Protein AF-T0RY09-F1 (afdb_monomer)

Nearest PDB structures (foldseek):
  9etn-assembly1_A  TM=5.097E-01  e=2.951E-12  Mus musculus
  5e6u-assembly1_A  TM=5.502E-01  e=2.363E-04  Homo sapiens
  5e6s-assembly3_E  TM=5.680E-01  e=6.551E-04  Homo sapiens
  7b0i-assembly1_A  TM=5.851E-01  e=1.324E-02  Homo sapiens
  6uml-assembly1_A  TM=3.245E-01  e=1.466E-03  Homo sapiens

Sequence (363 aa):
MGVKERGNIVFKEDKSYHFKGRNPVTSIATFDHDSDGSLDFYVGNWFDKTKQGREQLMYDRLYTYVDKKLHDISGALTGYDEDEALTPTFGVSHCDIDGDGRVDILTSSSAGYLNKLWIQESQKGIFKYNDYGKASGFAQDREGELIPKGGGNSTYSLCADYNNDGIMDIVVGEISHSLDSESRDRSSILTGEGLGFPPTFIRNEYISDAGVDNWNQGDQRANWLDVNNDGLVDFLIENSGFPPNSRLILFVQEPDHAYVDMAKSYGLDILNPVGSVYFDFNGDGKLDILVSQTDIRDKRIQRKLYLFENRLKNTGKSISFKLEAKKANANGIGAKVILRTKDGKEQLRWHQVNSGPFPSQNS

pLDDT: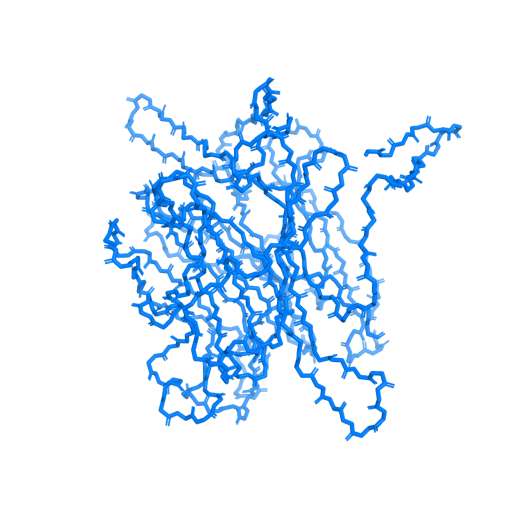 mean 90.58, std 8.31, range [32.78, 98.06]

Mean predicted aligned error: 5.37 Å

Secondary structure (DSSP, 8-state):
--EEETTEEE----TT----S---EEEEEEE-SSSSSSPEEEEEE--B-SSTT--B----EEEEEETTEEEE-GGGEE---TTTS---EEEEEEE-SSSSSSPEEEEEE-TTPPPEEEEEEEETTEEEEEE-HHHHT-S--TTGGGSTT-S--EEEEEEE-SSSSSSPEEEEEEEE-TTS-TTS--SEEEEE--S-SS--EEEEE----TT-SS--EEEEEEEEE-SSSSSSPEEEEEE-SSTTT-BEEEEEEPTTS-EEE-TTTTT---BSEEEEEEE-SSSSSS-EEEEEE--TT-TTSPPEEEEE----SS-----------SSS-TT-TT-EEEEE-TTS-EEEEE--S-S-SS-----

Solvent-accessible surface area (backbone atoms only — not comparable to full-atom values): 19942 Å² total; per-residue (Å²): 130,62,45,81,53,96,91,38,77,43,75,71,88,63,81,60,71,63,80,85,84,87,74,48,66,52,17,68,35,74,38,48,86,82,61,78,28,42,66,23,38,42,37,27,14,24,56,39,66,89,48,85,97,48,78,39,72,27,66,55,41,33,32,44,51,54,96,76,34,65,40,85,48,41,85,31,62,41,69,61,58,84,83,67,55,51,36,39,22,34,8,29,31,73,44,48,60,64,67,84,79,50,70,21,40,40,35,12,10,27,89,19,28,58,22,41,32,28,43,59,45,73,60,96,88,45,67,34,24,38,50,40,9,72,85,17,50,66,13,34,50,78,53,9,71,76,42,93,55,10,20,22,36,18,20,15,42,50,74,45,35,51,84,50,80,82,46,42,22,36,42,38,26,18,51,44,52,60,86,53,61,89,44,36,43,62,26,27,42,28,43,49,75,51,81,48,87,76,40,37,47,54,76,44,73,62,83,72,47,88,89,46,94,80,32,52,41,25,28,44,29,45,40,83,44,48,74,54,34,76,77,48,48,19,40,41,33,24,19,26,65,40,73,97,70,16,32,34,42,25,34,42,54,44,100,85,70,48,72,43,80,41,17,62,84,74,68,43,75,39,55,23,26,46,74,58,44,74,46,53,82,86,71,82,63,46,48,17,42,37,37,28,28,45,36,60,94,38,82,83,45,74,67,45,79,46,77,47,80,63,76,78,76,91,48,52,77,69,85,87,84,86,57,73,40,91,74,39,31,55,66,34,53,73,37,79,45,76,50,74,48,97,90,68,53,59,40,59,44,78,38,71,91,75,64,34,34,25,57,82,76,86,130

Radius of gyration: 20.33 Å; Cα contacts (8 Å, |Δi|>4): 908; chains: 1; bounding box: 53×52×60 Å

Structure (mmCIF, N/CA/C/O backbone):
data_AF-T0RY09-F1
#
_entry.id   AF-T0RY09-F1
#
loop_
_atom_site.group_PDB
_atom_site.id
_atom_site.type_symbol
_atom_site.label_atom_id
_atom_site.label_alt_id
_atom_site.label_comp_id
_atom_site.label_asym_id
_atom_site.label_entity_id
_atom_site.label_seq_id
_atom_site.pdbx_PDB_ins_code
_atom_site.Cartn_x
_atom_site.Cartn_y
_atom_site.Cartn_z
_atom_site.occupancy
_atom_site.B_iso_or_equiv
_atom_site.auth_seq_id
_atom_site.auth_comp_id
_atom_site.auth_asym_id
_atom_site.auth_atom_id
_atom_site.pdbx_PDB_model_num
ATOM 1 N N . MET A 1 1 ? -17.190 15.160 1.599 1.00 56.25 1 MET A N 1
ATOM 2 C CA . MET A 1 1 ? -18.051 14.527 0.569 1.00 56.25 1 MET A CA 1
ATOM 3 C C . MET A 1 1 ? -18.526 15.586 -0.415 1.00 56.25 1 MET A C 1
ATOM 5 O O . MET A 1 1 ? -18.888 16.673 0.022 1.00 56.25 1 MET A O 1
ATOM 9 N N . GLY A 1 2 ? -18.493 15.304 -1.720 1.00 71.81 2 GLY A N 1
ATOM 10 C CA . GLY A 1 2 ? -19.038 16.216 -2.729 1.00 71.81 2 GLY A CA 1
ATOM 11 C C . GLY A 1 2 ? -20.560 16.343 -2.604 1.00 71.81 2 GLY A C 1
ATOM 12 O O . GLY A 1 2 ? -21.245 15.372 -2.289 1.00 71.81 2 GLY A O 1
ATOM 13 N N . VAL A 1 3 ? -21.095 17.539 -2.830 1.00 81.25 3 VAL A N 1
ATOM 14 C CA . VAL A 1 3 ? -22.536 17.819 -2.796 1.00 81.25 3 VAL A CA 1
ATOM 15 C C . VAL A 1 3 ? -23.062 17.816 -4.224 1.00 81.25 3 VAL A C 1
ATOM 17 O O . VAL A 1 3 ? -22.475 18.443 -5.105 1.00 81.25 3 VAL A O 1
ATOM 20 N N . LYS A 1 4 ? -24.174 17.120 -4.471 1.00 83.62 4 LYS A N 1
ATOM 21 C CA . LYS A 1 4 ? -24.819 17.147 -5.785 1.00 83.62 4 LYS A CA 1
ATOM 22 C C . LYS A 1 4 ? -25.518 18.495 -5.982 1.00 83.62 4 LYS A C 1
ATOM 24 O O . LYS A 1 4 ? -26.549 18.753 -5.369 1.00 83.62 4 LYS A O 1
ATOM 29 N N . GLU A 1 5 ? -24.985 19.340 -6.856 1.00 87.19 5 GLU A N 1
ATOM 30 C CA . GLU A 1 5 ? -25.561 20.636 -7.219 1.00 87.19 5 GLU A CA 1
ATOM 31 C C . GLU A 1 5 ? -25.768 20.702 -8.739 1.00 87.19 5 GLU A C 1
ATOM 33 O O . GLU A 1 5 ? -24.833 20.558 -9.524 1.00 87.19 5 GLU A O 1
ATOM 38 N N . ARG A 1 6 ? -27.022 20.910 -9.172 1.00 83.94 6 ARG A N 1
ATOM 39 C CA . ARG A 1 6 ? -27.414 21.045 -10.595 1.00 83.94 6 ARG A CA 1
ATOM 40 C C . ARG A 1 6 ? -26.930 19.901 -11.503 1.00 83.94 6 ARG A C 1
ATOM 42 O O . ARG A 1 6 ? -26.547 20.128 -12.644 1.00 83.94 6 ARG A O 1
ATOM 49 N N . GLY A 1 7 ? -26.947 18.670 -10.993 1.00 88.75 7 GLY A N 1
ATOM 50 C CA . GLY A 1 7 ? -26.505 17.484 -11.736 1.00 88.75 7 GLY A CA 1
ATOM 51 C C . GLY A 1 7 ? -24.998 17.217 -11.679 1.00 88.75 7 GLY A C 1
ATOM 52 O O . GLY A 1 7 ? -24.588 16.127 -12.060 1.00 88.75 7 GLY A O 1
ATOM 53 N N . ASN A 1 8 ? -24.202 18.137 -11.129 1.00 85.31 8 ASN A N 1
ATOM 54 C CA . ASN A 1 8 ? -22.767 17.960 -10.916 1.00 85.31 8 ASN A CA 1
ATOM 55 C C . ASN A 1 8 ? -22.472 17.570 -9.465 1.00 85.31 8 ASN A C 1
ATOM 57 O O . ASN A 1 8 ? -23.224 17.921 -8.557 1.00 85.31 8 ASN A O 1
ATOM 61 N N . ILE A 1 9 ? -21.354 16.884 -9.239 1.00 86.38 9 ILE A N 1
ATOM 62 C CA . ILE A 1 9 ? -20.783 16.699 -7.901 1.00 86.38 9 ILE A CA 1
ATOM 63 C C . ILE A 1 9 ? -19.824 17.865 -7.657 1.00 86.38 9 ILE A C 1
ATOM 65 O O . ILE A 1 9 ? -18.847 18.026 -8.384 1.00 86.38 9 ILE A O 1
ATOM 69 N N . VAL A 1 10 ? -20.115 18.696 -6.657 1.00 87.56 10 VAL A N 1
ATOM 70 C CA . VAL A 1 10 ? -19.299 19.855 -6.281 1.00 87.56 10 VAL A CA 1
ATOM 71 C C . VAL A 1 10 ? -18.573 19.554 -4.980 1.00 87.56 10 VAL A C 1
ATOM 73 O O . VAL A 1 10 ? -19.197 19.274 -3.956 1.00 87.56 10 VAL A O 1
ATOM 76 N N . PHE A 1 11 ? -17.248 19.642 -5.001 1.00 84.38 11 PHE A N 1
ATOM 77 C CA . PHE A 1 11 ? -16.432 19.583 -3.794 1.00 84.38 11 PHE A CA 1
ATOM 78 C C . PHE A 1 11 ? -16.293 20.994 -3.223 1.00 84.38 11 PHE A C 1
ATOM 80 O O . PHE A 1 11 ? -15.963 21.934 -3.946 1.00 84.38 11 PHE A O 1
ATOM 87 N N . LYS A 1 12 ? -16.579 21.151 -1.929 1.00 81.44 12 LYS A N 1
ATOM 88 C CA . LYS A 1 12 ? -16.333 22.392 -1.191 1.00 81.44 12 LYS A CA 1
ATOM 89 C C . LYS A 1 12 ? -15.135 22.162 -0.288 1.00 81.44 12 LYS A C 1
ATOM 91 O O . LYS A 1 12 ? -15.079 21.143 0.395 1.00 81.44 12 LYS A O 1
ATOM 96 N N . GLU A 1 13 ? -14.197 23.099 -0.318 1.00 82.50 13 GLU A N 1
ATOM 97 C CA . GLU A 1 13 ? -13.082 23.124 0.621 1.00 82.50 13 GLU A CA 1
ATOM 98 C C . GLU A 1 13 ? -13.631 23.200 2.049 1.00 82.50 13 GLU A C 1
ATOM 100 O O . GLU A 1 13 ? -14.435 24.085 2.368 1.00 82.50 13 GLU A O 1
ATOM 105 N N . ASP A 1 14 ? -13.196 22.274 2.900 1.00 79.00 14 ASP A N 1
ATOM 106 C CA . ASP A 1 14 ? -13.486 22.340 4.322 1.00 79.00 14 ASP A CA 1
ATOM 107 C C . ASP A 1 14 ? -12.425 23.196 5.016 1.00 79.00 14 ASP A C 1
ATOM 109 O O . ASP A 1 14 ? -11.308 22.760 5.288 1.00 79.00 14 ASP A O 1
ATOM 113 N N . LYS A 1 15 ? -12.797 24.443 5.313 1.00 81.50 15 LYS A N 1
ATOM 114 C CA . LYS A 1 15 ? -11.910 25.424 5.949 1.00 81.50 15 LYS A CA 1
ATOM 115 C C . LYS A 1 15 ? -11.567 25.099 7.405 1.00 81.50 15 LYS A C 1
ATOM 117 O O . LYS A 1 15 ? -10.778 25.833 7.998 1.00 81.50 15 LYS A O 1
ATOM 122 N N . SER A 1 16 ? -12.167 24.064 7.996 1.00 78.06 16 SER A N 1
ATOM 123 C CA . SER A 1 16 ? -11.808 23.617 9.344 1.00 78.06 16 SER A CA 1
ATOM 124 C C . SER A 1 16 ? -10.443 22.915 9.389 1.00 78.06 16 SER A C 1
ATOM 126 O O . SER A 1 16 ? -9.737 23.018 10.392 1.00 78.06 16 SER A O 1
ATOM 128 N N . TYR A 1 17 ? -10.006 22.321 8.274 1.00 80.56 17 TYR A N 1
ATOM 129 C CA . TYR A 1 17 ? -8.688 21.702 8.132 1.00 80.56 17 TYR A CA 1
ATOM 130 C C . TYR A 1 17 ? -7.694 22.699 7.524 1.00 80.56 17 TYR A C 1
ATOM 132 O O . TYR A 1 17 ? -7.560 22.818 6.307 1.00 80.56 17 TYR A O 1
ATOM 140 N N . HIS A 1 18 ? -6.992 23.447 8.379 1.00 83.94 18 HIS A N 1
ATOM 141 C CA . HIS A 1 18 ? -5.987 24.422 7.947 1.00 83.94 18 HIS A CA 1
ATOM 142 C C . HIS A 1 18 ? -4.562 23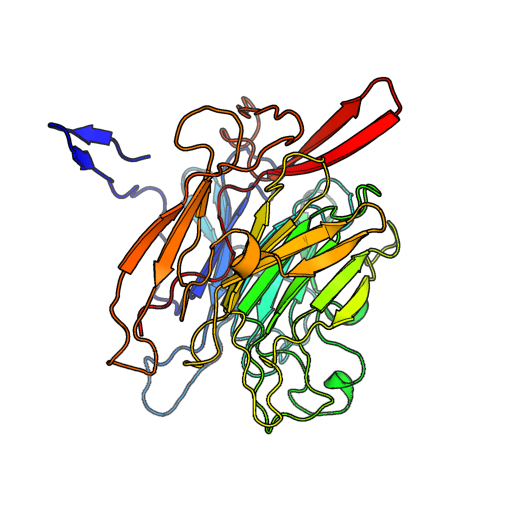.995 8.322 1.00 83.94 18 HIS A C 1
ATOM 144 O O . HIS A 1 18 ? -4.148 24.118 9.477 1.00 83.94 18 HIS A O 1
ATOM 150 N N . PHE A 1 19 ? -3.791 23.553 7.327 1.00 85.00 19 PHE A N 1
ATOM 151 C CA . PHE A 1 19 ? -2.365 23.251 7.465 1.00 85.00 19 PHE A CA 1
ATOM 152 C C . PHE A 1 19 ? -1.525 24.527 7.321 1.00 85.00 19 PHE A C 1
ATOM 154 O O . PHE A 1 19 ? -1.744 25.336 6.416 1.00 85.00 19 PHE A O 1
ATOM 161 N N . LYS A 1 20 ? -0.545 24.720 8.211 1.00 80.62 20 LYS A N 1
ATOM 162 C CA . LYS A 1 20 ? 0.362 25.877 8.164 1.00 80.62 20 LYS A CA 1
ATOM 163 C C . LYS A 1 20 ? 1.597 25.567 7.317 1.00 80.62 20 LYS A C 1
ATOM 165 O O . LYS A 1 20 ? 2.290 24.590 7.571 1.00 80.62 20 LYS A O 1
ATOM 170 N N . GLY A 1 21 ? 1.930 26.475 6.400 1.00 77.94 21 GLY A N 1
ATOM 171 C CA . GLY A 1 21 ? 3.141 26.396 5.577 1.00 77.94 21 GLY A CA 1
ATOM 172 C C . GLY A 1 21 ? 2.937 25.670 4.245 1.00 77.94 21 GLY A C 1
ATOM 173 O O . GLY A 1 21 ? 1.828 25.281 3.891 1.00 77.94 21 GLY A O 1
ATOM 174 N N . ARG A 1 22 ? 4.021 25.546 3.473 1.00 79.12 22 ARG A N 1
ATOM 175 C CA . ARG A 1 22 ? 4.081 24.736 2.251 1.00 79.12 22 ARG A CA 1
ATOM 176 C C . ARG A 1 22 ? 5.131 23.662 2.477 1.00 79.12 22 ARG A C 1
ATOM 178 O O . ARG A 1 22 ? 6.285 24.010 2.696 1.00 79.12 22 ARG A O 1
ATOM 185 N N . ASN A 1 23 ? 4.721 22.403 2.417 1.00 84.62 23 ASN A N 1
ATOM 186 C CA . ASN A 1 23 ? 5.615 21.254 2.500 1.00 84.62 23 ASN A CA 1
ATOM 187 C C . ASN A 1 23 ? 5.564 20.487 1.170 1.00 84.62 23 ASN A C 1
ATOM 189 O O . ASN A 1 23 ? 4.521 20.516 0.506 1.00 84.62 23 ASN A O 1
ATOM 193 N N . PRO A 1 24 ? 6.657 19.828 0.758 1.00 89.56 24 PRO A N 1
ATOM 194 C CA . PRO A 1 24 ? 6.690 18.978 -0.429 1.00 89.56 24 PRO A CA 1
ATOM 195 C C . PRO A 1 24 ? 6.005 17.637 -0.129 1.00 89.56 24 PRO A C 1
ATOM 197 O O . PRO A 1 24 ? 6.645 16.589 -0.106 1.00 89.56 24 PRO A O 1
ATOM 200 N N . VAL A 1 25 ? 4.704 17.697 0.150 1.00 90.06 25 VAL A N 1
ATOM 201 C CA . VAL A 1 25 ? 3.889 16.531 0.488 1.00 90.06 25 VAL A CA 1
ATOM 202 C C . VAL A 1 25 ? 3.776 15.629 -0.728 1.00 90.06 25 VAL A C 1
ATOM 204 O O . VAL A 1 25 ? 3.385 16.075 -1.808 1.00 90.06 25 VAL A O 1
ATOM 207 N N . THR A 1 26 ? 4.085 14.359 -0.527 1.00 90.56 26 THR A N 1
ATOM 208 C CA . THR A 1 26 ? 3.896 13.300 -1.516 1.00 90.56 26 THR A CA 1
ATOM 209 C C . THR A 1 26 ? 2.663 12.502 -1.170 1.00 90.56 26 THR A C 1
ATOM 211 O O . THR A 1 26 ? 1.747 12.483 -1.978 1.00 90.56 26 THR A O 1
ATOM 214 N N . SER A 1 27 ? 2.595 11.917 0.026 1.00 91.69 27 SER A N 1
ATOM 215 C CA . SER A 1 27 ? 1.526 11.000 0.432 1.00 91.69 27 SER A CA 1
ATOM 216 C C . SER A 1 27 ? 0.935 11.360 1.796 1.00 91.69 27 SER A C 1
ATOM 218 O O . SER A 1 27 ? 1.560 12.040 2.611 1.00 91.69 27 SER A O 1
ATOM 220 N N . ILE A 1 28 ? -0.311 10.943 2.022 1.00 92.06 28 ILE A N 1
ATOM 221 C CA . ILE A 1 28 ? -1.069 11.196 3.249 1.00 92.06 28 ILE A CA 1
ATOM 222 C C . ILE A 1 28 ? -1.806 9.913 3.637 1.00 92.06 28 ILE A C 1
ATOM 224 O O . ILE A 1 28 ? -2.522 9.341 2.814 1.00 92.06 28 ILE A O 1
ATOM 228 N N . ALA A 1 29 ? -1.699 9.523 4.906 1.00 93.00 29 ALA A N 1
ATOM 229 C CA . ALA A 1 29 ? -2.566 8.527 5.527 1.00 93.00 29 ALA A CA 1
ATOM 230 C C . ALA A 1 29 ? -3.506 9.204 6.531 1.00 93.00 29 ALA A C 1
ATOM 232 O O . ALA A 1 29 ? -3.099 10.107 7.264 1.00 93.00 29 ALA A O 1
ATOM 233 N N . THR A 1 30 ? -4.766 8.765 6.549 1.00 92.50 30 THR A N 1
ATOM 234 C CA . THR A 1 30 ? -5.805 9.278 7.451 1.00 92.50 30 THR A CA 1
ATOM 235 C C . THR A 1 30 ? -6.321 8.161 8.335 1.00 92.50 30 THR A C 1
ATOM 237 O O . THR A 1 30 ? -6.817 7.166 7.809 1.00 92.50 30 THR A O 1
ATOM 240 N N . PHE A 1 31 ? -6.246 8.333 9.646 1.00 93.50 31 PHE A N 1
ATOM 241 C CA . PHE A 1 31 ? -6.664 7.345 10.640 1.00 93.50 31 PHE A CA 1
ATOM 242 C C . PHE A 1 31 ? -7.013 8.055 11.950 1.00 93.50 31 PHE A C 1
ATOM 244 O O . PHE A 1 31 ? -6.757 9.243 12.083 1.00 93.50 31 PHE A O 1
ATOM 251 N N . ASP A 1 32 ? -7.642 7.349 12.880 1.00 93.56 32 ASP A N 1
ATOM 252 C CA . ASP A 1 32 ? -8.035 7.867 14.195 1.00 93.56 32 ASP A CA 1
ATOM 253 C C . ASP A 1 32 ? -7.003 7.377 15.215 1.00 93.56 32 ASP A C 1
ATOM 255 O O . ASP A 1 32 ? -7.006 6.205 15.599 1.00 93.56 32 ASP A O 1
ATOM 259 N N . HIS A 1 33 ? -6.028 8.226 15.528 1.00 92.69 33 HIS A N 1
ATOM 260 C CA . HIS A 1 33 ? -4.793 7.810 16.186 1.00 92.69 33 HIS A CA 1
ATOM 261 C C . HIS A 1 33 ? -4.948 7.631 17.697 1.00 92.69 33 HIS A C 1
ATOM 263 O O . HIS A 1 33 ? -4.233 6.840 18.306 1.00 92.69 33 HIS A O 1
ATOM 269 N N . ASP A 1 34 ? -5.868 8.368 18.310 1.00 91.81 34 ASP A N 1
ATOM 270 C CA . ASP A 1 34 ? -6.130 8.364 19.747 1.00 91.81 34 ASP A CA 1
ATOM 271 C C . ASP A 1 34 ? -7.541 7.858 20.081 1.00 91.81 34 ASP A C 1
ATOM 273 O O . ASP A 1 34 ? -7.921 7.806 21.255 1.00 91.81 34 ASP A O 1
ATOM 277 N N . SER A 1 35 ? -8.277 7.382 19.067 1.00 90.44 35 SER A N 1
ATOM 278 C CA . SER A 1 35 ? -9.640 6.859 19.182 1.00 90.44 35 SER A CA 1
ATOM 279 C C . SER A 1 35 ? -10.645 7.900 19.689 1.00 90.44 35 SER A C 1
ATOM 281 O O . SER A 1 35 ? -11.610 7.543 20.378 1.00 90.44 35 SER A O 1
ATOM 283 N N . ASP A 1 36 ? -10.438 9.181 19.370 1.00 91.25 36 ASP A N 1
ATOM 284 C CA . ASP A 1 36 ? -11.344 10.273 19.740 1.00 91.25 36 ASP A CA 1
ATOM 285 C C . ASP A 1 36 ? -12.543 10.420 18.777 1.00 91.25 36 ASP A C 1
ATOM 287 O O . ASP A 1 36 ? -13.529 11.105 19.082 1.00 91.25 36 ASP A O 1
ATOM 291 N N . GLY A 1 37 ? -12.504 9.716 17.643 1.00 91.62 37 GLY A N 1
ATOM 292 C CA . GLY A 1 37 ? -13.534 9.721 16.612 1.00 91.62 37 GLY A CA 1
ATOM 293 C C . GLY A 1 37 ? -13.335 10.755 15.501 1.00 91.62 37 GLY A C 1
ATOM 294 O O . GLY A 1 37 ? -14.139 10.808 14.561 1.00 91.62 37 GLY A O 1
ATOM 295 N N . SER A 1 38 ? -12.290 11.565 15.585 1.00 91.75 38 SER A N 1
ATOM 296 C CA . SER A 1 38 ? -11.801 12.437 14.528 1.00 91.75 38 SER A CA 1
ATOM 297 C C . SER A 1 38 ? -10.763 11.698 13.683 1.00 91.75 38 SER A C 1
ATOM 299 O O . SER A 1 38 ? -10.234 10.663 14.064 1.00 91.75 38 SER A O 1
ATOM 301 N N . LEU A 1 39 ? -10.524 12.185 12.464 1.00 92.62 39 LEU A N 1
ATOM 302 C CA . LEU A 1 39 ? -9.420 11.679 11.651 1.00 92.62 39 LEU A CA 1
ATOM 303 C C . LEU A 1 39 ? -8.218 12.601 11.807 1.00 92.62 39 LEU A C 1
ATOM 305 O O . LEU A 1 39 ? -8.330 13.818 11.629 1.00 92.62 39 LEU A O 1
ATOM 309 N N . ASP A 1 40 ? -7.086 11.969 12.052 1.00 94.25 40 ASP A N 1
ATOM 310 C CA . ASP A 1 40 ? -5.747 12.517 12.121 1.00 94.25 40 ASP A CA 1
ATOM 311 C C . ASP A 1 40 ? -4.992 12.216 10.825 1.00 94.25 40 ASP A C 1
ATOM 313 O O . ASP A 1 40 ? -5.467 11.494 9.939 1.00 94.25 40 ASP A O 1
ATOM 317 N N . PHE A 1 41 ? -3.812 12.815 10.683 1.00 94.50 41 PHE A N 1
ATOM 318 C CA . PHE A 1 41 ? -3.079 12.817 9.423 1.00 94.50 41 PHE A CA 1
ATOM 319 C C . PHE A 1 41 ? -1.605 12.530 9.652 1.00 94.50 41 PHE A C 1
ATOM 321 O O . PHE A 1 41 ? -0.906 13.329 10.279 1.00 94.50 41 PHE A O 1
ATOM 328 N N . TYR A 1 42 ? -1.114 11.453 9.047 1.00 95.38 42 TYR A N 1
ATOM 329 C CA . TYR A 1 42 ? 0.309 11.304 8.779 1.00 95.38 42 TYR A CA 1
ATOM 330 C C . TYR A 1 42 ? 0.610 11.806 7.371 1.00 95.38 42 TYR A C 1
ATOM 332 O O . TYR A 1 42 ? -0.082 11.456 6.413 1.00 95.38 42 TYR A O 1
ATOM 340 N N . VAL A 1 43 ? 1.639 12.633 7.240 1.00 94.25 43 VAL A N 1
ATOM 341 C CA . VAL A 1 43 ? 2.018 13.305 6.000 1.00 94.25 43 VAL A CA 1
ATOM 342 C C . VAL A 1 43 ? 3.455 12.936 5.663 1.00 94.25 43 VAL A C 1
ATOM 344 O O . VAL A 1 43 ? 4.385 13.387 6.335 1.00 94.25 43 VAL A O 1
ATOM 347 N N . GLY A 1 44 ? 3.610 12.150 4.597 1.00 93.62 44 GLY A N 1
ATOM 348 C CA . GLY A 1 44 ? 4.895 11.833 3.987 1.00 93.62 44 GLY A CA 1
ATOM 349 C C . GLY A 1 44 ? 5.410 13.015 3.167 1.00 93.62 44 GLY A C 1
ATOM 350 O O . GLY A 1 44 ? 4.674 13.582 2.350 1.00 93.62 44 GLY A O 1
ATOM 351 N N . ASN A 1 45 ? 6.660 13.408 3.393 1.00 93.00 45 ASN A N 1
ATOM 352 C CA . ASN A 1 45 ? 7.302 14.527 2.723 1.00 93.00 45 ASN A CA 1
ATOM 353 C C . ASN A 1 45 ? 8.502 14.092 1.881 1.00 93.00 45 ASN A C 1
ATOM 355 O O . ASN A 1 45 ? 9.201 13.117 2.146 1.00 93.00 45 ASN A O 1
ATOM 359 N N . TRP A 1 46 ? 8.754 14.890 0.850 1.00 91.00 46 TRP A N 1
ATOM 360 C CA . TRP A 1 46 ? 9.869 14.727 -0.070 1.00 91.00 46 TRP A CA 1
ATOM 361 C C . TRP A 1 46 ? 10.978 15.757 0.160 1.00 91.00 46 TRP A C 1
ATOM 363 O O . TRP A 1 46 ? 10.973 16.530 1.117 1.00 91.00 46 TRP A O 1
ATOM 373 N N . PHE A 1 47 ? 11.923 15.819 -0.775 1.00 89.88 47 PHE A N 1
ATOM 374 C CA . PHE A 1 47 ? 12.868 16.923 -0.880 1.00 89.88 47 PHE A CA 1
ATOM 375 C C . PHE A 1 47 ? 12.154 18.258 -1.147 1.00 89.88 47 PHE A C 1
ATOM 377 O O . PHE A 1 47 ? 11.412 18.397 -2.125 1.00 89.88 47 PHE A O 1
ATOM 384 N N . ASP A 1 48 ? 12.455 19.276 -0.341 1.00 88.38 48 ASP A N 1
ATOM 385 C CA . ASP A 1 48 ? 12.161 20.666 -0.677 1.00 88.38 48 ASP A CA 1
ATOM 386 C C . ASP A 1 48 ? 13.143 21.138 -1.760 1.00 88.38 48 ASP A C 1
ATOM 388 O O . ASP A 1 48 ? 14.361 21.157 -1.563 1.00 88.38 48 ASP A O 1
ATOM 392 N N . LYS A 1 49 ? 12.592 21.514 -2.921 1.00 84.81 49 LYS A N 1
ATOM 393 C CA . LYS A 1 49 ? 13.334 22.007 -4.094 1.00 84.81 49 LYS A CA 1
ATOM 394 C C . LYS A 1 49 ? 13.119 23.498 -4.365 1.00 84.81 49 LYS A C 1
ATOM 396 O O . LYS A 1 49 ? 13.491 23.996 -5.426 1.00 84.81 49 LYS A O 1
ATOM 401 N N . THR A 1 50 ? 12.503 24.235 -3.440 1.00 82.62 50 THR A N 1
ATOM 402 C CA . THR A 1 50 ? 12.195 25.664 -3.628 1.00 82.62 50 THR A CA 1
ATOM 403 C C . THR A 1 50 ? 13.445 26.544 -3.688 1.00 82.62 50 THR A C 1
ATOM 405 O O . THR A 1 50 ? 13.418 27.615 -4.297 1.00 82.62 50 THR A O 1
ATOM 408 N N . LYS A 1 51 ? 14.562 26.097 -3.101 1.00 77.62 51 LYS A N 1
ATOM 409 C CA . LYS A 1 51 ? 15.859 26.780 -3.159 1.00 77.62 51 LYS A CA 1
ATOM 410 C C . LYS A 1 51 ? 16.748 26.128 -4.217 1.00 77.62 51 LYS A C 1
ATOM 412 O O . LYS A 1 51 ? 17.208 25.003 -4.051 1.00 77.62 51 LYS A O 1
ATOM 417 N N . GLN A 1 52 ? 17.022 26.857 -5.301 1.00 70.62 52 GLN A N 1
ATOM 418 C CA . GLN A 1 52 ? 17.901 26.381 -6.374 1.00 70.62 52 GLN A CA 1
ATOM 419 C C . GLN A 1 52 ? 19.263 25.920 -5.830 1.00 70.62 52 GLN A C 1
ATOM 421 O O . GLN A 1 52 ? 19.930 26.646 -5.092 1.00 70.62 52 GLN A O 1
ATOM 426 N N . GLY A 1 53 ? 19.672 24.710 -6.222 1.00 68.12 53 GLY A N 1
ATOM 427 C CA . GLY A 1 53 ? 20.973 24.132 -5.879 1.00 68.12 53 GLY A CA 1
ATOM 428 C C . GLY A 1 53 ? 21.082 23.529 -4.475 1.00 68.12 53 GLY A C 1
ATOM 429 O O . GLY A 1 53 ? 22.186 23.153 -4.086 1.00 68.12 53 GLY A O 1
ATOM 430 N N . ARG A 1 54 ? 19.986 23.437 -3.705 1.00 73.12 54 ARG A N 1
ATOM 431 C CA . ARG A 1 54 ? 19.959 22.759 -2.398 1.00 73.12 54 ARG A CA 1
ATOM 432 C C . ARG A 1 54 ? 18.659 21.976 -2.230 1.00 73.12 54 ARG A C 1
ATOM 434 O O . ARG A 1 54 ? 17.650 22.552 -1.841 1.00 73.12 54 ARG A O 1
ATOM 441 N N . GLU A 1 55 ? 18.702 20.678 -2.512 1.00 84.19 55 GLU A N 1
ATOM 442 C CA . GLU A 1 55 ? 17.624 19.763 -2.129 1.00 84.19 55 GLU A CA 1
ATOM 443 C C . GLU A 1 55 ? 17.751 19.468 -0.632 1.00 84.19 55 GLU A C 1
ATOM 445 O O . GLU A 1 55 ? 18.813 19.051 -0.169 1.00 84.19 55 GLU A O 1
ATOM 450 N N . GLN A 1 56 ? 16.693 19.737 0.132 1.00 87.69 56 GLN A N 1
ATOM 451 C CA . GLN A 1 56 ? 16.669 19.494 1.572 1.00 87.69 56 GLN A CA 1
ATOM 452 C C . GLN A 1 56 ? 15.619 18.436 1.893 1.00 87.69 56 GLN A C 1
ATOM 454 O O . GLN A 1 56 ? 14.459 18.589 1.522 1.00 87.69 56 GLN A O 1
ATOM 459 N N . LEU A 1 57 ? 16.021 17.379 2.596 1.00 88.50 57 LEU A N 1
ATOM 460 C CA . LEU A 1 57 ? 15.078 16.407 3.140 1.00 88.50 57 LEU A CA 1
ATOM 461 C C . LEU A 1 57 ? 14.160 17.078 4.158 1.00 88.50 57 LEU A C 1
ATOM 463 O O . LEU A 1 57 ? 14.598 17.910 4.957 1.00 88.50 57 LEU A O 1
ATOM 467 N N . MET A 1 58 ? 12.896 16.682 4.137 1.00 89.12 58 MET A N 1
ATOM 468 C CA . MET A 1 58 ? 11.878 17.188 5.042 1.00 89.12 58 MET A CA 1
ATOM 469 C C . MET A 1 58 ? 11.426 16.071 5.970 1.00 89.12 58 MET A C 1
ATOM 471 O O . MET A 1 58 ? 11.315 14.924 5.556 1.00 89.12 58 MET A O 1
ATOM 475 N N . TYR A 1 59 ? 11.156 16.419 7.224 1.00 90.69 59 TYR A N 1
ATOM 476 C CA . TYR A 1 59 ? 10.544 15.490 8.165 1.00 90.69 59 TYR A CA 1
ATOM 477 C C . TYR A 1 59 ? 9.116 15.182 7.740 1.00 90.69 59 TYR A C 1
ATOM 479 O O . TYR A 1 59 ? 8.355 16.106 7.426 1.00 90.69 59 TYR A O 1
ATOM 487 N N . ASP A 1 60 ? 8.740 13.914 7.827 1.00 93.38 60 ASP A N 1
ATOM 488 C CA . ASP A 1 60 ? 7.341 13.508 7.858 1.00 93.38 60 ASP A CA 1
ATOM 489 C C . ASP A 1 60 ? 6.637 14.140 9.065 1.00 93.38 60 ASP A C 1
ATOM 491 O O . ASP A 1 60 ? 7.269 14.578 10.034 1.00 93.38 60 ASP A O 1
ATOM 495 N N . ARG A 1 61 ? 5.316 14.285 8.969 1.00 94.06 61 ARG A N 1
ATOM 496 C CA . ARG A 1 61 ? 4.527 15.017 9.964 1.00 94.06 61 ARG A CA 1
ATOM 497 C C . ARG A 1 61 ? 3.349 14.202 10.446 1.00 94.06 61 ARG A C 1
ATOM 499 O O . ARG A 1 61 ? 2.684 13.557 9.644 1.00 94.06 61 ARG A O 1
ATOM 506 N N . LEU A 1 62 ? 3.047 14.328 11.731 1.00 95.38 62 LEU A N 1
ATOM 507 C CA . LEU A 1 62 ? 1.830 13.803 12.334 1.00 95.38 62 LEU A CA 1
ATOM 508 C C . LEU A 1 62 ? 0.993 14.968 12.862 1.00 95.38 62 LEU A C 1
ATOM 510 O O . LEU A 1 62 ? 1.488 15.816 13.611 1.00 95.38 62 LEU A O 1
ATOM 514 N N . TYR A 1 63 ? -0.274 15.009 12.469 1.00 95.50 63 TYR A N 1
ATOM 515 C CA . TYR A 1 63 ? -1.231 16.016 12.902 1.00 95.50 63 TYR A CA 1
ATOM 516 C C . TYR A 1 63 ? -2.440 15.356 13.534 1.00 95.50 63 TYR A C 1
ATOM 518 O O . TYR A 1 63 ? -3.009 14.463 12.916 1.00 95.50 63 TYR A O 1
ATOM 526 N N . THR A 1 64 ? -2.874 15.869 14.684 1.00 95.00 64 THR A N 1
ATOM 527 C CA . THR A 1 64 ? -4.158 15.492 15.284 1.00 95.00 64 THR A CA 1
ATOM 528 C C . THR A 1 64 ? -5.217 16.568 15.077 1.00 95.00 64 THR A C 1
ATOM 530 O O . THR A 1 64 ? -4.886 17.762 15.027 1.00 95.00 64 THR A O 1
ATOM 533 N N . TYR A 1 65 ? -6.480 16.167 14.923 1.00 93.25 65 TYR A N 1
ATOM 534 C CA . TYR A 1 65 ? -7.608 17.084 14.773 1.00 93.25 65 TYR A CA 1
ATOM 535 C C . TYR A 1 65 ? -8.528 17.079 15.998 1.00 93.25 65 TYR A C 1
ATOM 537 O O . TYR A 1 65 ? -9.519 16.361 16.050 1.00 93.25 65 TYR A O 1
ATOM 545 N N . VAL A 1 66 ? -8.264 17.990 16.936 1.00 91.31 66 VAL A N 1
ATOM 546 C CA . VAL A 1 66 ? -9.031 18.144 18.183 1.00 91.31 66 VAL A CA 1
ATOM 547 C C . VAL A 1 66 ? -9.574 19.569 18.280 1.00 91.31 66 VAL A C 1
ATOM 549 O O . VAL A 1 66 ? -8.990 20.518 17.756 1.00 91.31 66 VAL A O 1
ATOM 552 N N . ASP A 1 67 ? -10.739 19.750 18.908 1.00 89.44 67 ASP A N 1
ATOM 553 C CA . ASP A 1 67 ? -11.363 21.067 19.123 1.00 89.44 67 ASP A CA 1
ATOM 554 C C . ASP A 1 67 ? -11.514 21.916 17.844 1.00 89.44 67 ASP A C 1
ATOM 556 O O . ASP A 1 67 ? -11.434 23.152 17.854 1.00 89.44 67 ASP A O 1
ATOM 560 N N . LYS A 1 68 ? -11.777 21.239 16.719 1.00 87.69 68 LYS A N 1
ATOM 561 C CA . LYS A 1 68 ? -11.914 21.827 15.377 1.00 87.69 68 LYS A CA 1
ATOM 562 C C . LYS A 1 68 ? -10.645 22.514 14.864 1.00 87.69 68 LYS A C 1
ATOM 564 O O . LYS A 1 68 ? -10.728 23.502 14.125 1.00 87.69 68 LYS A O 1
ATOM 569 N N . LYS A 1 69 ? -9.473 22.045 15.292 1.00 90.25 69 LYS A N 1
ATOM 570 C CA . LYS A 1 69 ? -8.171 22.569 14.880 1.00 90.25 69 LYS A CA 1
ATOM 571 C C . LYS A 1 69 ? -7.183 21.436 14.660 1.00 90.25 69 LYS A C 1
ATOM 573 O O . LYS A 1 69 ? -7.183 20.445 15.373 1.00 90.25 69 LYS A O 1
ATOM 578 N N . LEU A 1 70 ? -6.298 21.636 13.688 1.00 92.56 70 LEU A N 1
ATOM 579 C CA . LEU A 1 70 ? -5.142 20.770 13.491 1.00 92.56 70 LEU A CA 1
ATOM 580 C C . LEU A 1 70 ? -4.003 21.182 14.425 1.00 92.56 70 LEU A C 1
ATOM 582 O O . LEU A 1 70 ? -3.633 22.361 14.492 1.00 92.56 70 LEU A O 1
ATOM 586 N N . HIS A 1 71 ? -3.419 20.196 15.093 1.00 93.50 71 HIS A N 1
ATOM 587 C CA . HIS A 1 71 ? -2.261 20.332 15.964 1.00 93.50 71 HIS A CA 1
ATOM 588 C C . HIS A 1 71 ? -1.110 19.489 15.413 1.00 93.50 71 HIS A C 1
ATOM 590 O O . HIS A 1 71 ? -1.285 18.302 15.169 1.00 93.50 71 HIS A O 1
ATOM 596 N N . ASP A 1 72 ? 0.061 20.099 15.207 1.00 93.69 72 ASP A N 1
ATOM 597 C CA . ASP A 1 72 ? 1.284 19.364 14.856 1.00 93.69 72 ASP A CA 1
ATOM 598 C C . ASP A 1 72 ? 1.788 18.632 16.104 1.00 93.69 72 ASP A C 1
ATOM 600 O O . ASP A 1 72 ? 2.186 19.266 17.085 1.00 93.69 72 ASP A O 1
ATOM 604 N N . ILE A 1 73 ? 1.741 17.305 16.054 1.00 94.88 73 ILE A N 1
ATOM 605 C CA . ILE A 1 73 ? 2.204 16.397 17.103 1.00 94.88 73 ILE A CA 1
ATOM 606 C C . ILE A 1 73 ? 3.361 15.530 16.599 1.00 94.88 73 ILE A C 1
ATOM 608 O O . ILE A 1 73 ? 3.610 14.457 17.137 1.00 94.88 73 ILE A O 1
ATOM 612 N N . SER A 1 74 ? 4.111 15.996 15.596 1.00 93.50 74 SER A N 1
ATOM 613 C CA . SER A 1 74 ? 5.215 15.233 14.991 1.00 93.50 74 SER A CA 1
ATOM 614 C C . SER A 1 74 ? 6.311 14.852 15.994 1.00 93.50 74 SER A C 1
ATOM 616 O O . SER A 1 74 ? 7.053 13.912 15.752 1.00 93.50 74 SER A O 1
ATOM 618 N N . GLY A 1 75 ? 6.387 15.519 17.153 1.00 91.75 75 GLY A N 1
ATOM 619 C CA . GLY A 1 75 ? 7.256 15.106 18.263 1.00 91.75 75 GLY A CA 1
ATOM 620 C C . GLY A 1 75 ? 6.876 13.767 18.918 1.00 91.75 75 GLY A C 1
ATOM 621 O O . GLY A 1 75 ? 7.625 13.279 19.759 1.00 91.75 75 GLY A O 1
ATOM 622 N N . ALA A 1 76 ? 5.727 13.184 18.561 1.00 93.12 76 ALA A N 1
ATOM 623 C CA . ALA A 1 76 ? 5.342 11.826 18.939 1.00 93.12 76 ALA A CA 1
ATOM 624 C C . ALA A 1 76 ? 6.022 10.750 18.075 1.00 93.12 76 ALA A C 1
ATOM 626 O O . ALA A 1 76 ? 6.021 9.590 18.475 1.00 93.12 76 ALA A O 1
ATOM 627 N N . LEU A 1 77 ? 6.600 11.119 16.924 1.00 93.19 77 LEU A N 1
ATOM 628 C CA . LEU A 1 77 ? 7.414 10.230 16.096 1.00 93.19 77 LEU A CA 1
ATOM 629 C C . LEU A 1 77 ? 8.809 10.132 16.729 1.00 93.19 77 LEU A C 1
ATOM 631 O O . LEU A 1 77 ? 9.581 11.091 16.706 1.00 93.19 77 LEU A O 1
ATOM 635 N N . THR A 1 78 ? 9.111 8.999 17.355 1.00 83.69 78 THR A N 1
ATOM 636 C CA . THR A 1 78 ? 10.339 8.752 18.120 1.00 83.69 78 THR A CA 1
ATOM 637 C C . THR A 1 78 ? 11.082 7.522 17.591 1.00 83.69 78 THR A C 1
ATOM 639 O O . THR A 1 78 ? 10.514 6.697 16.891 1.00 83.69 78 THR A O 1
ATOM 642 N N . GLY A 1 79 ? 12.373 7.375 17.900 1.00 66.81 79 GLY A N 1
ATOM 643 C CA . GLY A 1 79 ? 13.103 6.128 17.606 1.00 66.81 79 GLY A CA 1
ATOM 644 C C . GLY A 1 79 ? 14.024 6.137 16.384 1.00 66.81 79 GLY A C 1
ATOM 645 O O . GLY A 1 79 ? 14.456 5.076 15.958 1.00 66.81 79 GLY A O 1
ATOM 646 N N . TYR A 1 80 ? 14.381 7.308 15.862 1.00 65.31 80 TYR A N 1
ATOM 647 C CA . TYR A 1 80 ? 15.448 7.458 14.870 1.00 65.31 80 TYR A CA 1
ATOM 648 C C . TYR A 1 80 ? 16.690 8.122 15.483 1.00 65.31 80 TYR A C 1
ATOM 650 O O . TYR A 1 80 ? 16.566 8.964 16.378 1.00 65.31 80 TYR A O 1
ATOM 658 N N . ASP A 1 81 ? 17.878 7.808 14.959 1.00 60.97 81 ASP A N 1
ATOM 659 C CA . ASP A 1 81 ? 19.016 8.731 15.041 1.00 60.97 81 ASP A CA 1
ATOM 660 C C . ASP A 1 81 ? 18.676 9.987 14.216 1.00 60.97 81 ASP A C 1
ATOM 662 O O . ASP A 1 81 ? 18.026 9.881 13.173 1.00 60.97 81 ASP A O 1
ATOM 666 N N . GLU A 1 82 ? 19.073 11.189 14.660 1.00 59.12 82 GLU A N 1
ATOM 667 C CA . GLU A 1 82 ? 18.686 12.457 13.998 1.00 59.12 82 GLU A CA 1
ATOM 668 C C . GLU A 1 82 ? 18.998 12.469 12.486 1.00 59.12 82 GLU A C 1
ATOM 670 O O . GLU A 1 82 ? 18.253 13.066 11.707 1.00 59.12 82 GLU A O 1
ATOM 675 N N . ASP A 1 83 ? 20.039 11.746 12.061 1.00 59.34 83 ASP A N 1
ATOM 676 C CA . ASP A 1 83 ? 20.448 11.609 10.659 1.00 59.34 83 ASP A CA 1
ATOM 677 C C . ASP A 1 83 ? 19.565 10.640 9.835 1.00 59.34 83 ASP A C 1
ATOM 679 O O . ASP A 1 83 ? 19.477 10.775 8.613 1.00 59.34 83 ASP A O 1
ATOM 683 N N . GLU A 1 84 ? 18.874 9.689 10.474 1.00 69.62 84 GLU A N 1
ATOM 684 C CA . GLU A 1 84 ? 17.993 8.691 9.830 1.00 69.62 84 GLU A CA 1
ATOM 685 C C . GLU A 1 84 ? 16.507 9.097 9.860 1.00 69.62 84 GLU A C 1
ATOM 687 O O . GLU A 1 84 ? 15.665 8.560 9.133 1.00 69.62 84 GLU A O 1
ATOM 692 N N . ALA A 1 85 ? 16.187 10.126 10.646 1.00 70.44 85 ALA A N 1
ATOM 693 C CA . ALA A 1 85 ? 14.872 10.756 10.717 1.00 70.44 85 ALA A CA 1
ATOM 694 C C . ALA A 1 85 ? 14.355 11.243 9.359 1.00 70.44 85 ALA A C 1
ATOM 696 O O . ALA A 1 85 ? 13.153 11.245 9.092 1.00 70.44 85 ALA A O 1
ATOM 697 N N . LEU A 1 86 ? 15.276 11.686 8.507 1.00 85.69 86 LEU A N 1
ATOM 698 C CA . LEU A 1 86 ? 15.000 12.386 7.266 1.00 85.69 86 LEU A CA 1
ATOM 699 C C . LEU A 1 86 ? 15.070 11.417 6.088 1.00 85.69 86 LEU A C 1
ATOM 701 O O . LEU A 1 86 ? 16.149 11.045 5.627 1.00 85.69 86 LEU A O 1
ATOM 705 N N . THR A 1 87 ? 13.904 11.040 5.576 1.00 89.12 87 THR A N 1
ATOM 706 C CA . THR A 1 87 ? 13.761 10.156 4.417 1.00 89.12 87 THR A CA 1
ATOM 707 C C . THR A 1 87 ? 12.808 10.787 3.402 1.00 89.12 87 THR A C 1
ATOM 709 O O . THR A 1 87 ? 11.836 11.423 3.797 1.00 89.12 87 THR A O 1
ATOM 712 N N . PRO A 1 88 ? 13.073 10.664 2.093 1.00 92.00 88 PRO A N 1
ATOM 713 C CA . PRO A 1 88 ? 12.130 11.075 1.063 1.00 92.00 88 PRO A CA 1
ATOM 714 C C . PRO A 1 88 ? 11.027 10.017 0.934 1.00 92.00 88 PRO A C 1
ATOM 716 O O . PRO A 1 88 ? 11.217 9.001 0.261 1.00 92.00 88 PRO A O 1
ATOM 719 N N . THR A 1 89 ? 9.891 10.259 1.582 1.00 93.62 89 THR A N 1
ATOM 720 C CA . THR A 1 89 ? 8.768 9.317 1.665 1.00 93.62 89 THR A CA 1
ATOM 721 C C . THR A 1 89 ? 7.886 9.421 0.420 1.00 93.62 89 THR A C 1
ATOM 723 O O . THR A 1 89 ? 7.425 10.503 0.073 1.00 93.62 89 THR A O 1
ATOM 726 N N . PHE A 1 90 ? 7.636 8.317 -0.280 1.00 93.06 90 PHE A N 1
ATOM 727 C CA . PHE A 1 90 ? 6.772 8.248 -1.466 1.00 93.06 90 PHE A CA 1
ATOM 728 C C . PHE A 1 90 ? 5.365 7.739 -1.158 1.00 93.06 90 PHE A C 1
ATOM 730 O O . PHE A 1 90 ? 4.393 8.248 -1.722 1.00 93.06 90 PHE A O 1
ATOM 737 N N . GLY A 1 91 ? 5.265 6.751 -0.271 1.00 93.75 91 GLY A N 1
ATOM 738 C CA . GLY A 1 91 ? 4.020 6.085 0.086 1.00 93.75 91 GLY A CA 1
ATOM 739 C C . GLY A 1 91 ? 3.848 6.013 1.595 1.00 93.75 91 GLY A C 1
ATOM 740 O O . GLY A 1 91 ? 4.823 5.846 2.326 1.00 93.75 91 GLY A O 1
ATOM 741 N N . VAL A 1 92 ? 2.606 6.152 2.055 1.00 95.06 92 VAL A N 1
ATOM 742 C CA . VAL A 1 92 ? 2.231 5.954 3.458 1.00 95.06 92 VAL A CA 1
ATOM 743 C C . VAL A 1 92 ? 0.995 5.064 3.508 1.00 95.06 92 VAL A C 1
ATOM 745 O O . VAL A 1 92 ? -0.013 5.363 2.866 1.00 95.06 92 VAL A O 1
ATOM 748 N N . SER A 1 93 ? 1.063 3.989 4.283 1.00 95.38 93 SER A N 1
ATOM 749 C CA . SER A 1 93 ? -0.081 3.141 4.624 1.00 95.38 93 SER A CA 1
ATOM 750 C C . SER A 1 93 ? -0.179 2.962 6.136 1.00 95.38 93 SER A C 1
ATOM 752 O O . SER A 1 93 ? 0.706 3.384 6.882 1.00 95.38 93 SER A O 1
ATOM 754 N N . HIS A 1 94 ? -1.297 2.402 6.594 1.00 95.31 94 HIS A N 1
ATOM 755 C CA . HIS A 1 94 ? -1.531 2.177 8.013 1.00 95.31 94 HIS A CA 1
ATOM 756 C C . HIS A 1 94 ? -2.281 0.866 8.249 1.00 95.31 94 HIS A C 1
ATOM 758 O O . HIS A 1 94 ? -3.200 0.535 7.494 1.00 95.31 94 HIS A O 1
ATOM 764 N N . CYS A 1 95 ? -1.919 0.152 9.311 1.00 94.50 95 CYS A N 1
ATOM 765 C CA . CYS A 1 95 ? -2.634 -1.013 9.833 1.00 94.50 95 CYS A CA 1
ATOM 766 C C . CYS A 1 95 ? -2.220 -1.334 11.262 1.00 94.50 95 CYS A C 1
ATOM 768 O O . CYS A 1 95 ? -1.272 -0.758 11.763 1.00 94.50 95 CYS A O 1
ATOM 770 N N . ASP A 1 96 ? -2.949 -2.237 11.902 1.00 95.38 96 ASP A N 1
ATOM 771 C CA . ASP A 1 96 ? -2.581 -2.856 13.178 1.00 95.38 96 ASP A CA 1
ATOM 772 C C . ASP A 1 96 ? -1.621 -4.026 12.904 1.00 95.38 96 ASP A C 1
ATOM 774 O O . ASP A 1 96 ? -2.073 -5.163 12.733 1.00 95.38 96 ASP A O 1
ATOM 778 N N . ILE A 1 97 ? -0.329 -3.721 12.718 1.00 96.38 97 ILE A N 1
ATOM 779 C CA . ILE A 1 97 ? 0.679 -4.666 12.200 1.00 96.38 97 ILE A CA 1
ATOM 780 C C . ILE A 1 97 ? 1.124 -5.667 13.270 1.00 96.38 97 ILE A C 1
ATOM 782 O O . ILE A 1 97 ? 1.439 -6.809 12.944 1.00 96.38 97 ILE A O 1
ATOM 786 N N . ASP A 1 98 ? 1.120 -5.256 14.541 1.00 95.44 98 ASP A N 1
ATOM 787 C CA . ASP A 1 98 ? 1.492 -6.098 15.681 1.00 95.44 98 ASP A CA 1
ATOM 788 C C . ASP A 1 98 ? 0.278 -6.749 16.375 1.00 95.44 98 ASP A C 1
ATOM 790 O O . ASP A 1 98 ? 0.430 -7.622 17.236 1.00 95.44 98 ASP A O 1
ATOM 794 N N . GLY A 1 99 ? -0.937 -6.383 15.956 1.00 93.69 99 GLY A N 1
ATOM 795 C CA . GLY A 1 99 ? -2.183 -6.977 16.423 1.00 93.69 99 GLY A CA 1
ATOM 796 C C . GLY A 1 99 ? -2.641 -6.475 17.792 1.00 93.69 99 GLY A C 1
ATOM 797 O O . GLY A 1 99 ? -3.518 -7.104 18.398 1.00 93.69 99 GLY A O 1
ATOM 798 N N . ASP A 1 100 ? -2.075 -5.380 18.299 1.00 93.38 100 ASP A N 1
ATOM 799 C CA . ASP A 1 100 ? -2.416 -4.816 19.601 1.00 93.38 100 ASP A CA 1
ATOM 800 C C . ASP A 1 100 ? -3.698 -3.952 19.602 1.00 93.38 100 ASP A C 1
ATOM 802 O O . ASP A 1 100 ? -4.188 -3.546 20.668 1.00 93.38 100 ASP A O 1
ATOM 806 N N . GLY A 1 101 ? -4.271 -3.720 18.417 1.00 91.62 101 GLY A N 1
ATOM 807 C CA . GLY A 1 101 ? -5.503 -2.968 18.204 1.00 91.62 101 GLY A CA 1
ATOM 808 C C . GLY A 1 101 ? -5.306 -1.463 18.027 1.00 91.62 101 GLY A C 1
ATOM 809 O O . GLY A 1 101 ? -6.305 -0.737 17.981 1.00 91.62 101 GLY A O 1
ATOM 810 N N . ARG A 1 102 ? -4.063 -0.984 17.946 1.00 93.00 102 ARG A N 1
ATOM 811 C CA . ARG A 1 102 ? -3.709 0.390 17.577 1.00 93.00 102 ARG A CA 1
ATOM 812 C C . ARG A 1 102 ? -3.329 0.479 16.104 1.00 93.00 102 ARG A C 1
ATOM 814 O O . ARG A 1 102 ? -3.249 -0.518 15.399 1.00 93.00 102 ARG A O 1
ATOM 821 N N . VAL A 1 103 ? -3.220 1.707 15.602 1.00 94.62 103 VAL A N 1
ATOM 822 C CA . VAL A 1 103 ? -2.881 1.947 14.198 1.00 94.62 103 VAL A CA 1
ATOM 823 C C . VAL A 1 103 ? -1.399 2.267 14.093 1.00 94.62 103 VAL A C 1
ATOM 825 O O . VAL A 1 103 ? -0.957 3.309 14.579 1.00 94.62 103 VAL A O 1
ATOM 828 N N . ASP A 1 104 ? -0.677 1.420 13.374 1.00 96.75 104 ASP A N 1
ATOM 829 C CA . ASP A 1 104 ? 0.723 1.589 13.001 1.00 96.75 104 ASP A CA 1
ATOM 830 C C . ASP A 1 104 ? 0.840 2.186 11.601 1.00 96.75 104 ASP A C 1
ATOM 832 O O . ASP A 1 104 ? -0.111 2.187 10.812 1.00 96.75 104 ASP A O 1
ATOM 836 N N . ILE A 1 105 ? 2.018 2.723 11.285 1.00 96.88 105 ILE A N 1
ATOM 837 C CA . ILE A 1 105 ? 2.258 3.463 10.043 1.00 96.88 105 ILE A CA 1
ATOM 838 C C . ILE A 1 105 ? 3.459 2.866 9.324 1.00 96.88 105 ILE A C 1
ATOM 840 O O . ILE A 1 105 ? 4.539 2.728 9.895 1.00 96.88 105 ILE A O 1
ATOM 844 N N . LEU A 1 106 ? 3.284 2.571 8.041 1.00 96.88 106 LEU A N 1
ATOM 845 C CA . LEU A 1 106 ? 4.344 2.087 7.171 1.00 96.88 106 LEU A CA 1
ATOM 846 C C . LEU A 1 106 ? 4.682 3.186 6.169 1.00 96.88 106 LEU A C 1
ATOM 848 O O . LEU A 1 106 ? 3.792 3.688 5.475 1.00 96.88 106 LEU A O 1
ATOM 852 N N . THR A 1 107 ? 5.960 3.542 6.062 1.00 95.81 107 THR A N 1
ATOM 853 C CA . THR A 1 107 ? 6.424 4.518 5.069 1.00 95.81 107 THR A CA 1
ATOM 854 C C . THR A 1 107 ? 7.356 3.876 4.058 1.00 95.81 107 THR A C 1
ATOM 856 O O . THR A 1 107 ? 8.347 3.248 4.433 1.00 95.81 107 THR A O 1
ATOM 859 N N . SER A 1 108 ? 7.062 4.101 2.781 1.00 96.06 108 SER A N 1
ATOM 860 C CA . SER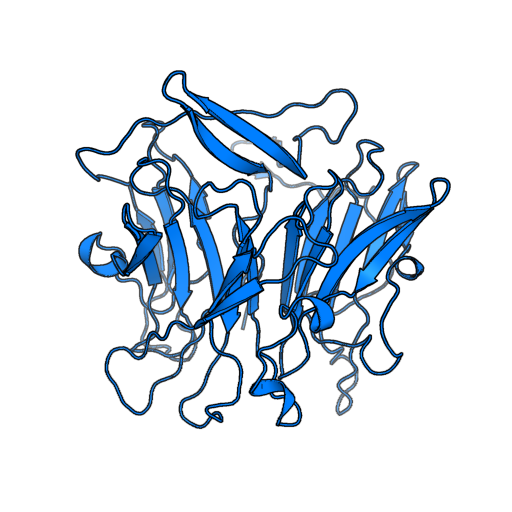 A 1 108 ? 7.911 3.723 1.653 1.00 96.06 108 SER A CA 1
ATOM 861 C C . SER A 1 108 ? 8.844 4.877 1.317 1.00 96.06 108 SER A C 1
ATOM 863 O O . SER A 1 108 ? 8.384 5.937 0.886 1.00 96.06 108 SER A O 1
ATOM 865 N N . SER A 1 109 ? 10.134 4.689 1.541 1.00 93.81 109 SER A N 1
ATOM 866 C CA . SER A 1 109 ? 11.184 5.671 1.312 1.00 93.81 109 SER A CA 1
ATOM 867 C C . SER A 1 109 ? 11.882 5.410 -0.014 1.00 93.81 109 SER A C 1
ATOM 869 O O . SER A 1 109 ? 12.035 4.281 -0.457 1.00 93.81 109 SER A O 1
ATOM 871 N N . SER A 1 110 ? 12.346 6.476 -0.652 1.00 90.12 110 SER A N 1
ATOM 872 C CA . SER A 1 110 ? 12.999 6.391 -1.957 1.00 90.12 110 SER A CA 1
ATOM 873 C C . SER A 1 110 ? 14.504 6.627 -1.897 1.00 90.12 110 SER A C 1
ATOM 875 O O . SER A 1 110 ? 15.064 6.907 -0.839 1.00 90.12 110 SER A O 1
ATOM 877 N N . ALA A 1 111 ? 15.158 6.626 -3.064 1.00 88.56 111 ALA A N 1
ATOM 878 C CA . ALA A 1 111 ? 16.555 7.041 -3.218 1.00 88.56 111 ALA A CA 1
ATOM 879 C C . ALA A 1 111 ? 17.527 6.257 -2.310 1.00 88.56 111 ALA A C 1
ATOM 881 O O . ALA A 1 111 ? 18.560 6.786 -1.889 1.00 88.56 111 ALA A O 1
ATOM 882 N N . GLY A 1 112 ? 17.185 4.999 -2.012 1.00 89.50 112 GLY A N 1
ATOM 883 C CA . GLY A 1 112 ? 17.942 4.104 -1.144 1.00 89.50 112 GLY A CA 1
ATOM 884 C C . GLY A 1 112 ? 17.901 4.471 0.337 1.00 89.50 112 GLY A C 1
ATOM 885 O O . GLY A 1 112 ? 18.804 4.115 1.091 1.00 89.50 112 GLY A O 1
ATOM 886 N N . TYR A 1 113 ? 16.928 5.277 0.760 1.00 92.25 113 TYR A N 1
ATOM 887 C CA . TYR A 1 113 ? 16.652 5.492 2.176 1.00 92.25 113 TYR A CA 1
ATOM 888 C C . TYR A 1 113 ? 15.771 4.368 2.716 1.00 92.25 113 TYR A C 1
ATOM 890 O O . TYR A 1 113 ? 14.978 3.787 1.990 1.00 92.25 113 TYR A O 1
ATOM 898 N N . LEU A 1 114 ? 15.900 4.106 4.012 1.00 93.25 114 LEU A N 1
ATOM 899 C CA . LEU A 1 114 ? 15.186 3.032 4.688 1.00 93.25 114 LEU A CA 1
ATOM 900 C C . LEU A 1 114 ? 13.689 3.307 4.776 1.00 93.25 114 LEU A C 1
ATOM 902 O O . LEU A 1 114 ? 13.275 4.429 5.096 1.00 93.25 114 LEU A O 1
ATOM 906 N N . ASN A 1 115 ? 12.893 2.265 4.560 1.00 95.25 115 ASN A N 1
ATOM 907 C CA . ASN A 1 115 ? 11.489 2.263 4.951 1.00 95.25 115 ASN A CA 1
ATOM 908 C C . ASN A 1 115 ? 11.371 2.331 6.481 1.00 95.25 115 ASN A C 1
ATOM 910 O O . ASN A 1 115 ? 12.284 1.913 7.197 1.00 95.25 115 ASN A O 1
ATOM 914 N N . LYS A 1 116 ? 10.250 2.850 6.989 1.00 94.94 116 LYS A N 1
ATOM 915 C CA . LYS A 1 116 ? 10.019 2.977 8.438 1.00 94.94 116 LYS A CA 1
ATOM 916 C C . LYS A 1 116 ? 8.727 2.305 8.846 1.00 94.94 116 LYS A C 1
ATOM 918 O O . LYS A 1 116 ? 7.708 2.452 8.166 1.00 94.94 116 LYS A O 1
ATOM 923 N N . LEU A 1 117 ? 8.793 1.588 9.961 1.00 96.44 117 LEU A N 1
ATOM 924 C CA . LEU A 1 117 ? 7.655 0.913 10.570 1.00 96.44 117 LEU A CA 1
ATOM 925 C C . LEU A 1 117 ? 7.387 1.567 11.915 1.00 96.44 117 LEU A C 1
ATOM 927 O O . LEU A 1 117 ? 8.019 1.237 12.912 1.00 96.44 117 LEU A O 1
ATOM 931 N N . TRP A 1 118 ? 6.469 2.517 11.931 1.00 96.88 118 TRP A N 1
ATOM 932 C CA . TRP A 1 118 ? 6.112 3.259 13.125 1.00 96.88 118 TRP A CA 1
ATOM 933 C C . TRP A 1 118 ? 5.047 2.503 13.908 1.00 96.88 118 TRP A C 1
ATOM 935 O O . TRP A 1 118 ? 3.869 2.570 13.554 1.00 96.88 118 TRP A O 1
ATOM 945 N N . ILE A 1 119 ? 5.454 1.824 14.977 1.00 96.81 119 ILE A N 1
ATOM 946 C CA . ILE A 1 119 ? 4.519 1.111 15.850 1.00 96.81 119 ILE A CA 1
ATOM 947 C C . ILE A 1 119 ? 4.030 2.041 16.951 1.00 96.81 119 ILE A C 1
ATOM 949 O O . ILE A 1 119 ? 4.831 2.731 17.599 1.00 96.81 119 ILE A O 1
ATOM 953 N N . GLN A 1 120 ? 2.713 2.089 17.139 1.00 96.12 120 GLN A N 1
ATOM 954 C CA . GLN A 1 120 ? 2.099 2.959 18.123 1.00 96.12 120 GLN A CA 1
ATOM 955 C C . GLN A 1 120 ? 2.150 2.346 19.524 1.00 96.12 120 GLN A C 1
ATOM 957 O O . GLN A 1 120 ? 1.481 1.370 19.851 1.00 96.12 120 GLN A O 1
ATOM 962 N N . GLU A 1 121 ? 2.827 3.032 20.434 1.00 94.06 121 GLU A N 1
ATOM 963 C CA . GLU A 1 121 ? 2.838 2.699 21.852 1.00 94.06 121 GLU A CA 1
ATOM 964 C C . GLU A 1 121 ? 2.086 3.747 22.667 1.00 94.06 121 GLU A C 1
ATOM 966 O O . GLU A 1 121 ? 2.111 4.944 22.371 1.00 94.06 121 GLU A O 1
ATOM 971 N N . SER A 1 122 ? 1.449 3.312 23.755 1.00 91.38 122 SER A N 1
ATOM 972 C CA . SER A 1 122 ? 0.813 4.215 24.712 1.00 91.38 122 SER A CA 1
ATOM 973 C C . SER A 1 122 ? 1.337 3.981 26.119 1.00 91.38 122 SER A C 1
ATOM 975 O O . SER A 1 122 ? 1.287 2.871 26.651 1.00 91.38 122 SER A O 1
ATOM 977 N N . GLN A 1 123 ? 1.788 5.053 26.769 1.00 88.31 123 GLN A N 1
ATOM 978 C CA . GLN A 1 123 ? 2.146 5.025 28.181 1.00 88.31 123 GLN A CA 1
ATOM 979 C C . GLN A 1 123 ? 1.419 6.144 28.921 1.00 88.31 123 GLN A C 1
ATOM 981 O O . GLN A 1 123 ? 1.638 7.326 28.666 1.00 88.31 123 GLN A O 1
ATOM 986 N N . LYS A 1 124 ? 0.557 5.772 29.879 1.00 89.31 124 LYS A N 1
ATOM 987 C CA . LYS A 1 124 ? -0.248 6.718 30.682 1.00 89.31 124 LYS A CA 1
ATOM 988 C C . LYS A 1 124 ? -1.082 7.689 29.820 1.00 89.31 124 LYS A C 1
ATOM 990 O O . LYS A 1 124 ? -1.236 8.849 30.188 1.00 89.31 124 LYS A O 1
ATOM 995 N N . GLY A 1 125 ? -1.608 7.210 28.689 1.00 84.31 125 GLY A N 1
ATOM 996 C CA . GLY A 1 125 ? -2.429 8.003 27.767 1.00 84.31 125 GLY A CA 1
ATOM 997 C C . GLY A 1 125 ? -1.637 8.930 26.841 1.00 84.31 125 GLY A C 1
ATOM 998 O O . GLY A 1 125 ? -2.238 9.737 26.145 1.00 84.31 125 GLY A O 1
ATOM 999 N N . ILE A 1 126 ? -0.305 8.835 26.832 1.00 88.31 126 ILE A N 1
ATOM 1000 C CA . ILE A 1 126 ? 0.547 9.528 25.865 1.00 88.31 126 ILE A CA 1
ATOM 1001 C C . ILE A 1 126 ? 0.912 8.530 24.773 1.00 88.31 126 ILE A C 1
ATOM 1003 O O . ILE A 1 126 ? 1.568 7.528 25.063 1.00 88.31 126 ILE A O 1
ATOM 1007 N N . PHE A 1 127 ? 0.500 8.826 23.543 1.00 92.88 127 PHE A N 1
ATOM 1008 C CA . PHE A 1 127 ? 0.836 8.037 22.364 1.00 92.88 127 PHE A CA 1
ATOM 1009 C C . PHE A 1 127 ? 2.185 8.459 21.782 1.00 92.88 127 PHE A C 1
ATOM 1011 O O . PHE A 1 127 ? 2.492 9.651 21.691 1.00 92.88 127 PHE A O 1
ATOM 1018 N N . LYS A 1 128 ? 2.980 7.470 21.383 1.00 94.94 128 LYS A N 1
ATOM 1019 C CA . LYS A 1 128 ? 4.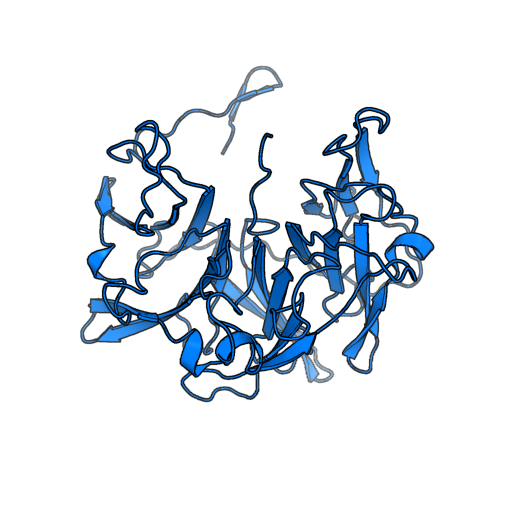225 7.626 20.633 1.00 94.94 128 LYS A CA 1
ATOM 1020 C C . LYS A 1 128 ? 4.265 6.616 19.502 1.00 94.94 128 LYS A C 1
ATOM 1022 O O . LYS A 1 128 ? 3.609 5.588 19.576 1.00 94.94 128 LYS A O 1
ATOM 1027 N N . TYR A 1 129 ? 5.063 6.917 18.496 1.00 95.81 129 TYR A N 1
ATOM 1028 C CA . TYR A 1 129 ? 5.315 6.059 17.354 1.00 95.81 129 TYR A CA 1
ATOM 1029 C C . TYR A 1 129 ? 6.802 5.766 17.317 1.00 95.81 129 TYR A C 1
ATOM 1031 O O . TYR A 1 129 ? 7.580 6.687 17.083 1.00 95.81 129 TYR A O 1
ATOM 1039 N N . ASN A 1 130 ? 7.192 4.523 17.576 1.00 95.31 130 ASN A N 1
ATOM 1040 C CA . ASN A 1 130 ? 8.590 4.109 17.538 1.00 95.31 130 ASN A CA 1
ATOM 1041 C C . ASN A 1 130 ? 8.901 3.434 16.204 1.00 95.31 130 ASN A C 1
ATOM 1043 O O . ASN A 1 130 ? 8.142 2.571 15.767 1.00 95.31 130 ASN A O 1
ATOM 1047 N N . ASP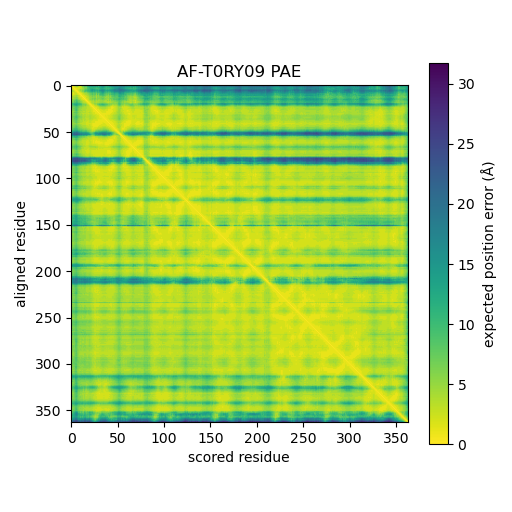 A 1 131 ? 10.004 3.818 15.560 1.00 95.12 131 ASP A N 1
ATOM 1048 C CA . ASP A 1 131 ? 10.448 3.164 14.327 1.00 95.12 131 ASP A CA 1
ATOM 1049 C C . ASP A 1 131 ? 11.108 1.805 14.615 1.00 95.12 131 ASP A C 1
ATOM 1051 O O . ASP A 1 131 ? 12.181 1.717 15.213 1.00 95.12 131 ASP A O 1
ATOM 1055 N N . TYR A 1 132 ? 10.465 0.740 14.146 1.00 95.25 132 TYR A N 1
ATOM 1056 C CA . TYR A 1 132 ? 10.939 -0.640 14.176 1.00 95.25 132 TYR A CA 1
ATOM 1057 C C . TYR A 1 132 ? 11.308 -1.167 12.784 1.00 95.25 132 TYR A C 1
ATOM 1059 O O . TYR A 1 132 ? 11.479 -2.374 12.610 1.00 95.25 132 TYR A O 1
ATOM 1067 N N . GLY A 1 133 ? 11.467 -0.299 11.778 1.00 94.31 133 GLY A N 1
ATOM 1068 C CA . GLY A 1 133 ? 11.730 -0.700 10.394 1.00 94.31 133 GLY A CA 1
ATOM 1069 C C . GLY A 1 133 ? 12.935 -1.636 10.263 1.00 94.31 133 GLY A C 1
ATOM 1070 O O . GLY A 1 133 ? 12.826 -2.703 9.665 1.00 94.31 133 GLY A O 1
ATOM 1071 N N . LYS A 1 134 ? 14.078 -1.285 10.868 1.00 92.62 134 LYS A N 1
ATOM 1072 C CA . LYS A 1 134 ? 15.282 -2.140 10.854 1.00 92.62 134 LYS A CA 1
ATOM 1073 C C . LYS A 1 134 ? 15.079 -3.434 11.638 1.00 92.62 134 LYS A C 1
ATOM 1075 O O . LYS A 1 134 ? 15.380 -4.510 11.143 1.00 92.62 134 LYS A O 1
ATOM 1080 N N . ALA A 1 135 ? 14.557 -3.323 12.860 1.00 93.31 135 ALA A N 1
ATOM 1081 C CA . ALA A 1 135 ? 14.413 -4.461 13.767 1.00 93.31 135 ALA A CA 1
ATOM 1082 C C . ALA A 1 135 ? 13.427 -5.524 13.252 1.00 93.31 135 ALA A C 1
ATOM 1084 O O . ALA A 1 135 ? 13.563 -6.692 13.601 1.00 93.31 135 ALA A O 1
ATOM 1085 N N . SER A 1 136 ? 12.463 -5.117 12.422 1.00 95.25 136 SER A N 1
ATOM 1086 C CA . SER A 1 136 ? 11.476 -5.998 11.792 1.00 95.25 136 SER A CA 1
ATOM 1087 C C . SER A 1 136 ? 11.936 -6.619 10.468 1.00 95.25 136 SER A C 1
ATOM 1089 O O . SER A 1 136 ? 11.314 -7.568 9.997 1.00 95.25 136 SER A O 1
ATOM 1091 N N . GLY A 1 137 ? 12.987 -6.085 9.834 1.00 94.25 137 GLY A N 1
ATOM 1092 C CA . GLY A 1 137 ? 13.347 -6.420 8.447 1.00 94.25 137 GLY A CA 1
ATOM 1093 C C . GLY A 1 137 ? 12.472 -5.733 7.382 1.00 94.25 137 GLY A C 1
ATOM 1094 O O . GLY A 1 137 ? 12.594 -6.013 6.185 1.00 94.25 137 GLY A O 1
ATOM 1095 N N . PHE A 1 138 ? 11.590 -4.809 7.785 1.00 96.12 138 PHE A N 1
ATOM 1096 C CA . PHE A 1 138 ? 10.789 -4.002 6.859 1.00 96.12 138 PHE A CA 1
ATOM 1097 C C . PHE A 1 138 ? 11.621 -2.925 6.144 1.00 96.12 138 PHE A C 1
ATOM 1099 O O . PHE A 1 138 ? 11.416 -2.668 4.957 1.00 96.12 138 PHE A O 1
ATOM 1106 N N . ALA A 1 139 ? 12.568 -2.305 6.857 1.00 94.56 139 ALA A N 1
ATOM 1107 C CA . ALA A 1 139 ? 13.338 -1.153 6.383 1.00 94.56 139 ALA A CA 1
ATOM 1108 C C . ALA A 1 139 ? 14.075 -1.408 5.067 1.00 94.56 139 ALA A C 1
ATOM 1110 O O . ALA A 1 139 ? 14.084 -0.528 4.206 1.00 94.56 139 ALA A O 1
ATOM 1111 N N . GLN A 1 140 ? 14.698 -2.581 4.967 1.00 93.12 140 GLN A N 1
ATOM 1112 C CA . GLN A 1 140 ? 15.414 -3.095 3.804 1.00 93.12 140 GLN A CA 1
ATOM 1113 C C . GLN A 1 140 ? 15.706 -4.589 3.994 1.00 93.12 140 GLN A C 1
ATOM 1115 O O . GLN A 1 140 ? 15.447 -5.127 5.076 1.00 93.12 140 GLN A O 1
ATOM 1120 N N . ASP A 1 141 ? 16.233 -5.257 2.970 1.00 90.81 141 ASP A N 1
ATOM 1121 C CA . ASP A 1 141 ? 16.748 -6.619 3.113 1.00 90.81 141 ASP A CA 1
ATOM 1122 C C . ASP A 1 141 ? 18.168 -6.659 3.731 1.00 90.81 141 ASP A C 1
ATOM 1124 O O . ASP A 1 141 ? 18.788 -5.632 4.034 1.00 90.81 141 ASP A O 1
ATOM 1128 N N . ARG A 1 142 ? 18.681 -7.871 3.981 1.00 89.44 142 ARG A N 1
ATOM 1129 C CA . ARG A 1 142 ? 19.985 -8.072 4.631 1.00 89.44 142 ARG A CA 1
ATOM 1130 C C . ARG A 1 142 ? 21.149 -7.740 3.698 1.00 89.44 142 ARG A C 1
ATOM 1132 O O . ARG A 1 142 ? 22.212 -7.321 4.155 1.00 89.44 142 ARG A O 1
ATOM 1139 N N . GLU A 1 143 ? 20.988 -7.963 2.407 1.00 89.56 143 GLU A N 1
ATOM 1140 C CA . GLU A 1 143 ? 21.985 -7.687 1.386 1.00 89.56 143 GLU A CA 1
ATOM 1141 C C . GLU A 1 143 ? 22.144 -6.168 1.175 1.00 89.56 143 GLU A C 1
ATOM 1143 O O . GLU A 1 143 ? 23.271 -5.679 1.056 1.00 89.56 143 GLU A O 1
ATOM 1148 N N . GLY A 1 144 ? 21.051 -5.411 1.248 1.00 85.75 144 GLY A N 1
ATOM 1149 C CA . GLY A 1 144 ? 20.968 -3.955 1.219 1.00 85.75 144 GLY A CA 1
ATOM 1150 C C . GLY A 1 144 ? 21.708 -3.289 2.373 1.00 85.75 144 GLY A C 1
ATOM 1151 O O . GLY A 1 144 ? 22.302 -2.225 2.189 1.00 85.75 144 GLY A O 1
ATOM 1152 N N . GLU A 1 145 ? 21.799 -3.940 3.538 1.00 87.00 145 GLU A N 1
ATOM 1153 C CA . GLU A 1 145 ? 22.652 -3.479 4.646 1.00 87.00 145 GLU A CA 1
ATOM 1154 C C . GLU A 1 145 ? 24.140 -3.412 4.275 1.00 87.00 145 GLU A C 1
ATOM 1156 O O . GLU A 1 145 ? 24.896 -2.647 4.881 1.00 87.00 145 GLU A O 1
ATOM 1161 N N . LEU A 1 146 ? 24.579 -4.192 3.284 1.00 87.31 146 LEU A N 1
ATOM 1162 C CA . LEU A 1 146 ? 25.993 -4.313 2.929 1.00 87.31 146 LEU A CA 1
ATOM 1163 C C . LEU A 1 146 ? 26.504 -3.147 2.079 1.00 87.31 146 LEU A C 1
ATOM 1165 O O . LEU A 1 146 ? 27.721 -3.005 1.919 1.00 87.31 146 LEU A O 1
ATOM 1169 N N . ILE A 1 147 ? 25.615 -2.311 1.532 1.00 87.62 147 ILE A N 1
ATOM 1170 C CA . ILE A 1 147 ? 25.994 -1.192 0.667 1.00 87.62 147 ILE A CA 1
ATOM 1171 C C . ILE A 1 147 ? 25.335 0.125 1.109 1.00 87.62 147 ILE A C 1
ATOM 1173 O O . ILE A 1 147 ? 24.175 0.154 1.523 1.00 87.62 147 ILE A O 1
ATOM 1177 N N . PRO A 1 148 ? 26.036 1.271 1.000 1.00 86.12 148 PRO A N 1
ATOM 1178 C CA . PRO A 1 148 ? 25.411 2.567 1.228 1.00 86.12 148 PRO A CA 1
ATOM 1179 C C . PRO A 1 148 ? 24.232 2.756 0.274 1.00 86.12 148 PRO A C 1
ATOM 1181 O O . PRO A 1 148 ? 24.399 2.609 -0.936 1.00 86.12 148 PRO A O 1
ATOM 1184 N N . LYS A 1 149 ? 23.066 3.131 0.813 1.00 84.75 149 LYS A N 1
ATOM 1185 C CA . LYS A 1 149 ? 21.831 3.285 0.026 1.00 84.75 149 LYS A CA 1
ATOM 1186 C C . LYS A 1 149 ? 21.372 1.987 -0.662 1.00 84.75 149 LYS A C 1
ATOM 1188 O O . LYS A 1 149 ? 20.822 2.047 -1.763 1.00 84.75 149 LYS A O 1
ATOM 1193 N N . GLY A 1 150 ? 21.627 0.843 -0.019 1.00 85.38 150 GLY A N 1
ATOM 1194 C CA . GLY A 1 150 ? 21.176 -0.474 -0.470 1.00 85.38 150 GLY A CA 1
ATOM 1195 C C . GLY A 1 150 ? 19.694 -0.744 -0.258 1.00 85.38 150 GLY A C 1
ATOM 1196 O O . GLY A 1 150 ? 19.130 -1.511 -1.029 1.00 85.38 150 GLY A O 1
ATOM 1197 N N . GLY A 1 151 ? 19.059 -0.042 0.687 1.00 84.56 151 GLY A N 1
ATOM 1198 C CA . GLY A 1 151 ? 17.607 -0.059 0.822 1.00 84.56 151 GLY A CA 1
ATOM 1199 C C . GLY A 1 151 ? 16.879 0.356 -0.458 1.00 84.56 151 GLY A C 1
ATOM 1200 O O . GLY A 1 151 ? 17.470 0.863 -1.423 1.00 84.56 151 GLY A O 1
ATOM 1201 N N . GLY A 1 152 ? 15.572 0.141 -0.455 1.00 72.00 152 GLY A N 1
ATOM 1202 C CA . GLY A 1 152 ? 14.722 0.348 -1.617 1.00 72.00 152 GLY A CA 1
ATOM 1203 C C . GLY A 1 152 ? 14.645 1.768 -2.190 1.00 72.00 152 GLY A C 1
ATOM 1204 O O . GLY A 1 152 ? 14.955 2.792 -1.571 1.00 72.00 152 GLY A O 1
ATOM 1205 N N . ASN A 1 153 ? 14.198 1.827 -3.444 1.00 91.06 153 ASN A N 1
ATOM 1206 C CA . ASN A 1 153 ? 13.552 2.996 -4.034 1.00 91.06 153 ASN A CA 1
ATOM 1207 C C . ASN A 1 153 ? 12.033 2.804 -3.949 1.00 91.06 153 ASN A C 1
ATOM 1209 O O . ASN A 1 153 ? 11.338 2.825 -4.973 1.00 91.06 153 ASN A O 1
ATOM 1213 N N . SER A 1 154 ? 11.564 2.568 -2.726 1.00 95.00 154 SER A N 1
ATOM 1214 C CA . SER A 1 154 ? 10.242 2.042 -2.448 1.00 95.00 154 SER A CA 1
ATOM 1215 C C . SER A 1 154 ? 9.185 3.086 -2.771 1.00 95.00 154 SER A C 1
ATOM 1217 O O . SER A 1 154 ? 9.271 4.250 -2.368 1.00 95.00 154 SER A O 1
ATOM 1219 N N . THR A 1 155 ? 8.158 2.677 -3.501 1.00 94.19 155 THR A N 1
ATOM 1220 C CA . THR A 1 155 ? 7.061 3.556 -3.931 1.00 94.19 155 THR A CA 1
ATOM 1221 C C . THR A 1 155 ? 5.811 3.334 -3.084 1.00 94.19 155 THR A C 1
ATOM 1223 O O . THR A 1 155 ? 5.092 4.288 -2.785 1.00 94.19 155 THR A O 1
ATOM 1226 N N . TYR A 1 156 ? 5.574 2.091 -2.653 1.00 95.00 156 TYR A N 1
ATOM 1227 C CA . TYR A 1 1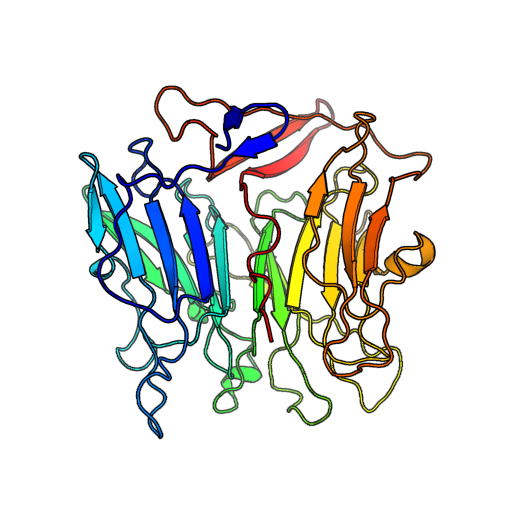56 ? 4.452 1.702 -1.812 1.00 95.00 156 TYR A CA 1
ATOM 1228 C C . TYR A 1 156 ? 4.802 0.555 -0.864 1.00 95.00 156 TYR A C 1
ATOM 1230 O O . TYR A 1 156 ? 5.639 -0.296 -1.157 1.00 95.00 156 TYR A O 1
ATOM 1238 N N . SER A 1 157 ? 4.059 0.500 0.239 1.00 95.81 157 SER A N 1
ATOM 1239 C CA . SER A 1 157 ? 3.930 -0.652 1.117 1.00 95.81 157 SER A CA 1
ATOM 1240 C C . SER A 1 157 ? 2.463 -0.805 1.505 1.00 95.81 157 SER A C 1
ATOM 1242 O O . SER A 1 157 ? 1.797 0.177 1.833 1.00 95.81 157 SER A O 1
ATOM 1244 N N . LEU A 1 158 ? 1.924 -2.016 1.444 1.00 95.06 158 LEU A N 1
ATOM 1245 C CA . LEU A 1 158 ? 0.531 -2.301 1.789 1.00 95.06 158 LEU A CA 1
ATOM 1246 C C . LEU A 1 158 ? 0.454 -3.549 2.643 1.00 95.06 158 LEU A C 1
ATOM 1248 O O . LEU A 1 158 ? 1.030 -4.565 2.270 1.00 95.06 158 LEU A O 1
ATOM 1252 N N . CYS A 1 159 ? -0.332 -3.503 3.709 1.00 94.88 159 CYS A N 1
ATOM 1253 C CA . CYS A 1 159 ? -0.521 -4.646 4.586 1.00 94.88 159 CYS A CA 1
ATOM 1254 C C . CYS A 1 159 ? -1.871 -5.338 4.392 1.00 94.88 159 CYS A C 1
ATOM 1256 O O . CYS A 1 159 ? -2.890 -4.693 4.126 1.00 94.88 159 CYS A O 1
ATOM 1258 N N . ALA A 1 160 ? -1.851 -6.660 4.524 1.00 95.50 160 ALA A N 1
ATOM 1259 C CA . ALA A 1 160 ? -3.003 -7.555 4.531 1.00 95.50 160 ALA A CA 1
ATOM 1260 C C . ALA A 1 160 ? -2.597 -8.866 5.214 1.00 95.50 160 ALA A C 1
ATOM 1262 O O . ALA A 1 160 ? -1.431 -9.219 5.177 1.00 95.50 160 ALA A O 1
ATOM 1263 N N . ASP A 1 161 ? -3.550 -9.583 5.797 1.00 96.31 161 ASP A N 1
ATOM 1264 C CA . ASP A 1 161 ? -3.393 -11.002 6.143 1.00 96.31 161 ASP A CA 1
ATOM 1265 C C . ASP A 1 161 ? -3.646 -11.803 4.854 1.00 96.31 161 ASP A C 1
ATOM 1267 O O . ASP A 1 161 ? -4.804 -12.066 4.505 1.00 96.31 161 ASP A O 1
ATOM 1271 N N . TYR A 1 162 ? -2.604 -12.023 4.038 1.00 95.56 162 TYR A N 1
ATOM 1272 C CA . TYR A 1 162 ? -2.805 -12.555 2.678 1.00 95.56 162 TYR A CA 1
ATOM 1273 C C . TYR A 1 162 ? -3.058 -14.059 2.684 1.00 95.56 162 TYR A C 1
ATOM 1275 O O . TYR A 1 162 ? -3.757 -14.562 1.799 1.00 95.56 162 TYR A O 1
ATOM 1283 N N . ASN A 1 163 ? -2.487 -14.765 3.659 1.00 95.56 163 ASN A N 1
ATOM 1284 C CA . ASN A 1 163 ? -2.550 -16.217 3.795 1.00 95.56 163 ASN A CA 1
ATOM 1285 C C . ASN A 1 163 ? -3.648 -16.677 4.783 1.00 95.56 163 ASN A C 1
ATOM 1287 O O . ASN A 1 163 ? -3.876 -17.879 4.922 1.00 95.56 163 ASN A O 1
ATOM 1291 N N . ASN A 1 164 ? -4.389 -15.739 5.389 1.00 95.88 164 ASN A N 1
ATOM 1292 C CA . ASN A 1 164 ? -5.445 -15.976 6.377 1.00 95.88 164 ASN A CA 1
ATOM 1293 C C . ASN A 1 164 ? -4.945 -16.689 7.651 1.00 95.88 164 ASN A C 1
ATOM 1295 O O . ASN A 1 164 ? -5.662 -17.525 8.217 1.00 95.88 164 ASN A O 1
ATOM 1299 N N . ASP A 1 165 ? -3.728 -16.386 8.107 1.00 95.38 165 ASP A N 1
ATOM 1300 C CA . ASP A 1 165 ? -3.175 -16.901 9.365 1.00 95.38 165 ASP A CA 1
ATOM 1301 C C . ASP A 1 165 ? -3.438 -15.979 10.575 1.00 95.38 165 ASP A C 1
ATOM 1303 O O . ASP A 1 165 ? -3.189 -16.361 11.726 1.00 95.38 165 ASP A O 1
ATOM 1307 N N . GLY A 1 166 ? -4.032 -14.805 10.334 1.00 94.38 166 GLY A N 1
ATOM 1308 C CA . GLY A 1 166 ? -4.369 -13.810 11.349 1.00 94.38 166 GLY A CA 1
ATOM 1309 C C . GLY A 1 166 ? -3.215 -12.881 11.733 1.00 94.38 166 GLY A C 1
ATOM 1310 O O . GLY A 1 166 ? -3.395 -12.046 12.626 1.00 94.38 166 GLY A O 1
ATOM 1311 N N . ILE A 1 167 ? -2.057 -13.009 11.085 1.00 96.25 167 ILE A N 1
ATOM 1312 C CA . ILE A 1 167 ? -0.898 -12.125 11.197 1.00 96.25 167 ILE A CA 1
ATOM 1313 C C . ILE A 1 167 ? -0.906 -11.198 9.978 1.00 96.25 167 ILE A C 1
ATOM 1315 O O . ILE A 1 167 ? -1.329 -11.560 8.887 1.00 96.25 167 ILE A O 1
ATOM 1319 N N . MET A 1 168 ? -0.507 -9.943 10.171 1.00 96.69 168 MET A N 1
ATOM 1320 C CA . MET A 1 168 ? -0.442 -9.001 9.060 1.00 96.69 168 MET A CA 1
ATOM 1321 C C . MET A 1 168 ? 0.862 -9.181 8.284 1.00 96.69 168 MET A C 1
ATOM 1323 O O . MET A 1 168 ? 1.948 -9.129 8.857 1.00 96.69 168 MET A O 1
ATOM 1327 N N . ASP A 1 169 ? 0.744 -9.286 6.970 1.00 97.56 169 ASP A N 1
ATOM 1328 C CA . ASP A 1 169 ? 1.848 -9.303 6.019 1.00 97.56 169 ASP A CA 1
ATOM 1329 C C . ASP A 1 169 ? 1.968 -7.959 5.304 1.00 97.56 169 ASP A C 1
ATOM 1331 O O . ASP A 1 169 ? 1.107 -7.084 5.437 1.00 97.56 169 ASP A O 1
ATOM 1335 N N . ILE A 1 170 ? 3.024 -7.787 4.506 1.00 97.44 170 ILE A N 1
ATOM 1336 C CA . ILE A 1 170 ? 3.269 -6.564 3.739 1.00 97.44 170 ILE A CA 1
ATOM 1337 C C . ILE A 1 170 ? 3.696 -6.909 2.310 1.00 97.44 170 ILE A C 1
ATOM 1339 O O . ILE A 1 170 ? 4.543 -7.765 2.097 1.00 97.44 170 ILE A O 1
ATOM 1343 N N . VAL A 1 171 ? 3.186 -6.190 1.312 1.00 96.81 171 VAL A N 1
ATOM 1344 C CA . VAL A 1 171 ? 3.818 -6.109 -0.016 1.00 96.81 171 VAL A CA 1
ATOM 1345 C C . VAL A 1 171 ? 4.536 -4.774 -0.150 1.00 96.81 171 VAL A C 1
ATOM 1347 O O . VAL A 1 171 ? 3.978 -3.739 0.219 1.00 96.81 171 VAL A O 1
ATOM 1350 N N . VAL A 1 172 ? 5.756 -4.791 -0.683 1.00 96.44 172 VAL A N 1
ATOM 1351 C CA . VAL A 1 172 ? 6.585 -3.610 -0.952 1.00 96.44 172 VAL A CA 1
ATOM 1352 C C . VAL A 1 172 ? 6.895 -3.545 -2.443 1.00 96.44 172 VAL A C 1
ATOM 1354 O O . VAL A 1 172 ? 7.306 -4.541 -3.038 1.00 96.44 172 VAL A O 1
ATOM 1357 N N . GLY A 1 173 ? 6.674 -2.378 -3.045 1.00 95.69 173 GLY A N 1
ATOM 1358 C CA . GLY A 1 173 ? 6.989 -2.114 -4.447 1.00 95.69 173 GLY A CA 1
ATOM 1359 C C . GLY A 1 173 ? 8.214 -1.237 -4.605 1.00 95.69 173 GLY A C 1
ATOM 1360 O O . GLY A 1 173 ? 8.310 -0.183 -3.974 1.00 95.69 173 GLY A O 1
ATOM 1361 N N . GLU A 1 174 ? 9.107 -1.649 -5.497 1.00 94.69 174 GLU A N 1
ATOM 1362 C CA . GLU A 1 174 ? 10.374 -0.984 -5.770 1.00 94.69 174 GLU A CA 1
ATOM 1363 C C . GLU A 1 174 ? 10.467 -0.471 -7.211 1.00 94.69 174 GLU A C 1
ATOM 1365 O O . GLU A 1 174 ? 9.822 -0.962 -8.146 1.00 94.69 174 GLU A O 1
ATOM 1370 N N . ILE A 1 175 ? 11.341 0.518 -7.401 1.00 93.31 175 ILE A N 1
ATOM 1371 C CA . ILE A 1 175 ? 11.891 0.839 -8.718 1.00 93.31 175 ILE A CA 1
ATOM 1372 C C . ILE A 1 175 ? 13.307 0.272 -8.799 1.00 93.31 175 ILE A C 1
ATOM 1374 O O . ILE A 1 175 ? 14.209 0.753 -8.106 1.00 93.31 175 ILE A O 1
ATOM 1378 N N . SER A 1 176 ? 13.501 -0.676 -9.710 1.00 91.88 176 SER A N 1
ATOM 1379 C CA . SER A 1 176 ? 14.772 -1.361 -9.940 1.00 91.88 176 SER A CA 1
ATOM 1380 C C . SER A 1 176 ? 15.226 -1.188 -11.386 1.00 91.88 176 SER A C 1
ATOM 1382 O O . SER A 1 176 ? 14.434 -1.262 -12.333 1.00 91.88 176 SER A O 1
ATOM 1384 N N . HIS A 1 177 ? 16.523 -0.964 -11.554 1.00 91.12 177 HIS A N 1
ATOM 1385 C CA . HIS A 1 177 ? 17.183 -0.852 -12.845 1.00 91.12 177 HIS A CA 1
ATOM 1386 C C . HIS A 1 177 ? 18.078 -2.057 -13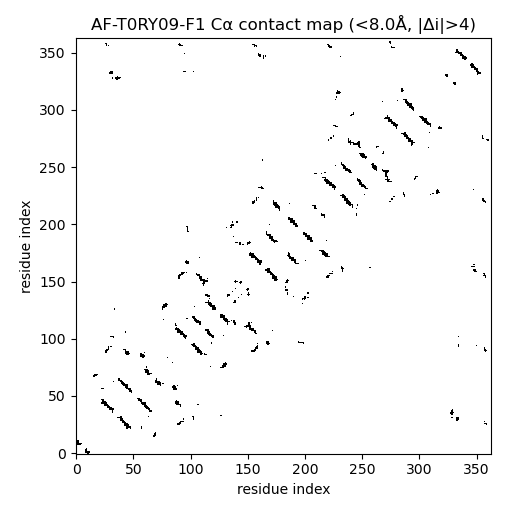.119 1.00 91.12 177 HIS A C 1
ATOM 1388 O O . HIS A 1 177 ? 18.634 -2.653 -12.205 1.00 91.12 177 HIS A O 1
ATOM 1394 N N . SER A 1 178 ? 18.310 -2.360 -14.393 1.00 89.38 178 SER A N 1
ATOM 1395 C CA . SER A 1 178 ? 19.191 -3.461 -14.812 1.00 89.38 178 SER A CA 1
ATOM 1396 C C . SER A 1 178 ? 20.638 -3.342 -14.335 1.00 89.38 178 SER A C 1
ATOM 1398 O O . SER A 1 178 ? 21.345 -4.339 -14.254 1.00 89.38 178 SER A O 1
ATOM 1400 N N . LEU A 1 179 ? 21.099 -2.117 -14.072 1.00 88.50 179 LEU A N 1
ATO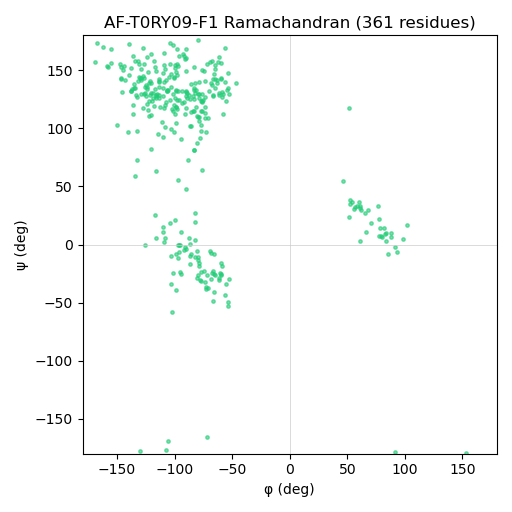M 1401 C CA . LEU A 1 179 ? 22.455 -1.832 -13.599 1.00 88.50 179 LEU A CA 1
ATOM 1402 C C . LEU A 1 179 ? 22.534 -1.702 -12.075 1.00 88.50 179 LEU A C 1
ATOM 1404 O O . LEU A 1 179 ? 23.615 -1.427 -11.550 1.00 88.50 179 LEU A O 1
ATOM 1408 N N . ASP A 1 180 ? 21.409 -1.844 -11.375 1.00 89.12 180 ASP A N 1
ATOM 1409 C CA . ASP A 1 180 ? 21.417 -1.845 -9.923 1.00 89.12 180 ASP A CA 1
ATOM 1410 C C . ASP A 1 180 ? 22.168 -3.076 -9.406 1.00 89.12 180 ASP A C 1
ATOM 1412 O O . ASP A 1 180 ? 22.113 -4.154 -9.998 1.00 89.12 180 ASP A O 1
ATOM 1416 N N . SER A 1 181 ? 22.845 -2.919 -8.266 1.00 87.75 181 SER A N 1
ATOM 1417 C CA . SER A 1 181 ? 23.431 -4.055 -7.549 1.00 87.75 181 SER A CA 1
ATOM 1418 C C . SER A 1 181 ? 22.369 -5.130 -7.294 1.00 87.75 181 SER A C 1
ATOM 1420 O O . SER A 1 181 ? 21.199 -4.807 -7.063 1.00 87.75 181 SER A O 1
ATOM 1422 N N . GLU A 1 182 ? 22.786 -6.396 -7.293 1.00 86.31 182 GLU A N 1
ATOM 1423 C CA . GLU A 1 182 ? 21.955 -7.507 -6.809 1.00 86.31 182 GLU A CA 1
ATOM 1424 C C . GLU A 1 182 ? 21.609 -7.325 -5.328 1.00 86.31 182 GLU A C 1
ATOM 1426 O O . GLU A 1 182 ? 20.538 -7.716 -4.901 1.00 86.31 182 GLU A O 1
ATOM 1431 N N . SER A 1 183 ? 22.476 -6.653 -4.564 1.00 88.69 183 SER A N 1
ATOM 1432 C CA . SER A 1 183 ? 22.263 -6.335 -3.145 1.00 88.69 183 SER A CA 1
ATOM 1433 C C . SER A 1 183 ? 21.402 -5.092 -2.905 1.00 88.69 183 SER A C 1
ATOM 1435 O O . SER A 1 183 ? 21.550 -4.450 -1.875 1.00 88.69 183 SER A O 1
ATOM 1437 N N . ARG A 1 184 ? 20.621 -4.643 -3.886 1.00 89.75 184 ARG A N 1
ATOM 1438 C CA . ARG A 1 184 ? 19.679 -3.533 -3.701 1.00 89.75 184 ARG A CA 1
ATOM 1439 C C . ARG A 1 184 ? 18.285 -4.124 -3.656 1.00 89.75 184 ARG A C 1
ATOM 1441 O O . ARG A 1 184 ? 17.960 -4.870 -4.579 1.00 89.75 184 ARG A O 1
ATOM 1448 N N . ASP A 1 185 ? 17.482 -3.717 -2.681 1.00 91.94 185 ASP A N 1
ATOM 1449 C CA . ASP A 1 185 ? 16.144 -4.274 -2.475 1.00 91.94 185 ASP A CA 1
ATOM 1450 C C . ASP A 1 185 ? 15.336 -4.371 -3.783 1.00 91.94 185 ASP A C 1
ATOM 1452 O O . ASP A 1 185 ? 15.336 -3.453 -4.626 1.00 91.94 185 ASP A O 1
ATOM 1456 N N . ARG A 1 186 ? 14.614 -5.482 -3.944 1.00 93.00 186 ARG A N 1
ATOM 1457 C CA . ARG A 1 186 ? 13.592 -5.658 -4.983 1.00 93.00 186 ARG A CA 1
ATOM 1458 C C . ARG A 1 186 ? 12.190 -5.668 -4.388 1.00 93.00 186 ARG A C 1
ATOM 1460 O O . ARG A 1 186 ? 11.987 -5.819 -3.179 1.00 93.00 186 ARG A O 1
ATOM 1467 N N . SER A 1 187 ? 11.197 -5.512 -5.266 1.00 95.56 187 SER A N 1
ATOM 1468 C CA . SER A 1 187 ? 9.798 -5.674 -4.880 1.00 95.56 187 SER A CA 1
ATOM 1469 C C . SER A 1 187 ? 9.600 -7.032 -4.209 1.00 95.56 187 SER A C 1
ATOM 1471 O O . SER A 1 187 ? 10.110 -8.050 -4.679 1.00 95.56 187 SER A O 1
ATOM 1473 N N . SER A 1 188 ? 8.882 -7.037 -3.091 1.00 95.81 188 SER A N 1
ATOM 1474 C CA . SER A 1 188 ? 8.861 -8.174 -2.175 1.00 95.81 188 SER A CA 1
ATOM 1475 C C . SER A 1 188 ? 7.509 -8.351 -1.498 1.00 95.81 188 SER A C 1
ATOM 1477 O O . SER A 1 188 ? 6.798 -7.379 -1.241 1.00 95.81 188 SER A O 1
ATOM 1479 N N . ILE A 1 189 ? 7.200 -9.593 -1.129 1.00 96.69 189 ILE A N 1
ATOM 1480 C CA . ILE A 1 189 ? 6.198 -9.925 -0.113 1.00 96.69 189 ILE A CA 1
ATOM 1481 C C . ILE A 1 189 ? 6.939 -10.263 1.181 1.00 96.69 189 ILE A C 1
ATOM 1483 O O . ILE A 1 189 ? 7.866 -11.069 1.191 1.00 96.69 189 ILE A O 1
ATOM 1487 N N . LEU A 1 190 ? 6.530 -9.636 2.272 1.00 97.69 190 LEU A N 1
ATOM 1488 C CA . LEU A 1 190 ? 7.041 -9.805 3.623 1.00 97.69 190 LEU A CA 1
ATOM 1489 C C . LEU A 1 190 ? 5.964 -10.538 4.422 1.00 97.69 190 LEU A C 1
ATOM 1491 O O . LEU A 1 190 ? 4.965 -9.934 4.804 1.00 97.69 190 LEU A O 1
ATOM 1495 N N . THR A 1 191 ? 6.154 -11.842 4.620 1.00 97.88 191 THR A N 1
ATOM 1496 C CA . THR A 1 191 ? 5.225 -12.696 5.376 1.00 97.88 191 THR A CA 1
ATOM 1497 C C . THR A 1 191 ? 5.521 -12.593 6.867 1.00 97.88 191 THR A C 1
ATOM 1499 O O . THR A 1 191 ? 6.678 -12.761 7.254 1.00 97.88 191 THR A O 1
ATOM 1502 N N . GLY A 1 192 ? 4.517 -12.313 7.694 1.00 97.69 192 GLY A N 1
ATOM 1503 C CA . GLY A 1 192 ? 4.682 -12.175 9.140 1.00 97.69 192 GLY A CA 1
ATOM 1504 C C . GLY A 1 192 ? 5.104 -13.489 9.805 1.00 97.69 192 GLY A C 1
ATOM 1505 O O . GLY A 1 192 ? 4.554 -14.550 9.529 1.00 97.69 192 GLY A O 1
ATOM 1506 N N . GLU A 1 193 ? 6.089 -13.441 10.703 1.00 95.75 193 GLU A N 1
ATOM 1507 C CA . GLU A 1 193 ? 6.594 -14.642 11.395 1.00 95.75 193 GLU A CA 1
ATOM 1508 C C . GLU A 1 193 ? 5.814 -14.995 12.672 1.00 95.75 193 GLU A C 1
ATOM 1510 O O . GLU A 1 193 ? 6.022 -16.057 13.267 1.00 95.75 193 GLU A O 1
ATOM 1515 N N . GLY A 1 194 ? 4.932 -14.106 13.131 1.00 92.00 194 GLY A N 1
ATOM 1516 C CA . GLY A 1 194 ? 4.156 -14.287 14.352 1.00 92.00 194 GLY A CA 1
ATOM 1517 C C . GLY A 1 194 ? 3.751 -12.973 15.011 1.00 92.00 194 GLY A C 1
ATOM 1518 O O . GLY A 1 194 ? 4.136 -11.892 14.584 1.00 92.00 194 GLY A O 1
ATOM 1519 N N . LEU A 1 195 ? 3.048 -13.085 16.140 1.00 86.44 195 LEU A N 1
ATOM 1520 C CA . LEU A 1 195 ? 2.687 -11.960 17.019 1.00 86.44 195 LEU A CA 1
ATOM 1521 C C . LEU A 1 195 ? 3.830 -11.567 17.983 1.00 86.44 195 LEU A C 1
ATOM 1523 O O . LEU A 1 195 ? 3.592 -11.128 19.109 1.00 86.44 195 LEU A O 1
ATOM 1527 N N . GLY A 1 196 ? 5.082 -11.830 17.596 1.00 91.56 196 GLY A N 1
ATOM 1528 C CA . GLY A 1 196 ? 6.259 -11.407 18.355 1.00 91.56 196 GLY A CA 1
ATOM 1529 C C . GLY A 1 196 ? 6.434 -9.888 18.301 1.00 91.56 196 GLY A C 1
ATOM 1530 O O . GLY A 1 196 ? 5.937 -9.244 17.383 1.00 91.56 196 GLY A O 1
ATOM 1531 N N . PHE A 1 197 ? 7.145 -9.317 19.278 1.00 94.75 197 PHE A N 1
ATOM 1532 C CA . PHE A 1 197 ? 7.434 -7.881 19.304 1.00 94.75 197 PHE A CA 1
ATOM 1533 C C . PHE A 1 197 ? 8.951 -7.597 19.326 1.00 94.75 197 PHE A C 1
ATOM 1535 O O . PHE A 1 197 ? 9.639 -8.116 20.216 1.00 94.75 197 PHE A O 1
ATOM 1542 N N . PRO A 1 198 ? 9.472 -6.742 18.420 1.00 94.06 198 PRO A N 1
ATOM 1543 C CA . PRO A 1 198 ? 8.756 -6.185 17.266 1.00 94.06 198 PRO A CA 1
ATOM 1544 C C . PRO A 1 198 ? 8.323 -7.297 16.289 1.00 94.06 198 PRO A C 1
ATOM 1546 O O . PRO A 1 198 ? 8.927 -8.373 16.315 1.00 94.06 198 PRO A O 1
ATOM 1549 N N . PRO A 1 199 ? 7.294 -7.067 15.454 1.00 96.44 199 PRO A N 1
ATOM 1550 C CA . PRO A 1 199 ? 6.935 -8.004 14.395 1.00 96.44 199 PRO A CA 1
ATOM 1551 C C . PRO A 1 199 ? 8.122 -8.182 13.445 1.00 96.44 199 PRO A C 1
ATOM 1553 O O . PRO A 1 199 ? 8.848 -7.224 13.172 1.00 96.44 199 PRO A O 1
ATOM 1556 N N . THR A 1 200 ? 8.328 -9.400 12.955 1.00 97.12 200 THR A N 1
ATOM 1557 C CA . THR A 1 200 ? 9.394 -9.741 12.004 1.00 97.12 200 THR A CA 1
ATOM 1558 C C . THR A 1 200 ? 8.814 -10.441 10.785 1.00 97.12 200 THR A C 1
ATOM 1560 O O . THR A 1 200 ? 7.724 -11.018 10.850 1.00 97.12 200 THR A O 1
ATOM 1563 N N . PHE A 1 201 ? 9.529 -10.354 9.662 1.00 97.50 201 PHE A N 1
ATOM 1564 C CA . PHE A 1 201 ? 9.026 -10.811 8.373 1.00 97.50 201 PHE A CA 1
ATOM 1565 C C . PHE A 1 201 ? 10.018 -11.698 7.621 1.00 97.50 201 PHE A C 1
ATOM 1567 O O . PHE A 1 201 ? 11.207 -11.389 7.519 1.00 97.50 201 PHE A O 1
ATOM 1574 N N . ILE A 1 202 ? 9.491 -12.735 6.971 1.00 96.62 202 ILE A N 1
ATOM 1575 C CA . ILE A 1 202 ? 10.186 -13.470 5.912 1.00 96.62 202 ILE A CA 1
ATOM 1576 C C . ILE A 1 202 ? 9.967 -12.721 4.600 1.00 96.62 202 ILE A C 1
ATOM 1578 O O . ILE A 1 202 ? 8.845 -12.637 4.097 1.00 96.62 202 ILE A O 1
ATOM 1582 N N . ARG A 1 203 ? 11.048 -12.192 4.029 1.00 95.50 203 ARG A N 1
ATOM 1583 C CA . ARG A 1 203 ? 11.029 -11.467 2.756 1.00 95.50 203 ARG A CA 1
ATOM 1584 C C . ARG A 1 203 ? 11.222 -12.424 1.581 1.00 95.50 203 ARG A C 1
ATOM 1586 O O . ARG A 1 203 ? 12.211 -13.148 1.529 1.00 95.50 203 ARG A O 1
ATOM 1593 N N . ASN A 1 204 ? 10.301 -12.378 0.624 1.00 94.56 204 ASN A N 1
ATOM 1594 C CA . ASN A 1 204 ? 10.385 -13.083 -0.650 1.00 94.56 204 ASN A CA 1
ATOM 1595 C C . ASN A 1 204 ? 10.274 -12.075 -1.793 1.00 94.56 204 ASN A C 1
ATOM 1597 O O . ASN A 1 204 ? 9.238 -11.427 -1.959 1.00 94.56 204 ASN A O 1
ATOM 1601 N N . GLU A 1 205 ? 11.339 -11.947 -2.574 1.00 93.31 205 GLU A N 1
ATOM 1602 C CA . GLU A 1 205 ? 11.368 -11.064 -3.735 1.00 93.31 205 GLU A CA 1
ATOM 1603 C C . GLU A 1 205 ? 10.606 -11.669 -4.916 1.00 93.31 205 GLU A C 1
ATOM 1605 O O . GLU A 1 205 ? 10.580 -12.888 -5.110 1.00 93.31 205 GLU A O 1
ATOM 1610 N N . TYR A 1 206 ? 10.039 -10.807 -5.756 1.00 91.75 206 TYR A N 1
ATOM 1611 C CA . TYR A 1 206 ? 9.560 -11.198 -7.075 1.00 91.75 206 TYR A CA 1
ATOM 1612 C C . TYR A 1 206 ? 10.115 -10.262 -8.143 1.00 91.75 206 TYR A C 1
ATOM 1614 O O . TYR A 1 206 ? 10.369 -9.076 -7.922 1.00 91.75 206 TYR A O 1
ATOM 1622 N N . ILE A 1 207 ? 10.273 -10.812 -9.342 1.00 87.56 207 ILE A N 1
ATOM 1623 C CA . ILE A 1 207 ? 10.836 -10.115 -10.491 1.00 87.56 207 ILE A CA 1
ATOM 1624 C C . ILE A 1 207 ? 9.850 -10.206 -11.648 1.00 87.56 207 ILE A C 1
ATOM 1626 O O . ILE A 1 207 ? 9.313 -11.273 -11.944 1.00 87.56 207 ILE A O 1
ATOM 1630 N N . SER A 1 208 ? 9.645 -9.077 -12.322 1.00 83.31 208 SER A N 1
ATOM 1631 C CA . SER A 1 208 ? 8.938 -9.000 -13.597 1.00 83.31 208 SER A CA 1
ATOM 1632 C C . SER A 1 208 ? 9.876 -8.418 -14.650 1.00 83.31 208 SER A C 1
ATOM 1634 O O . SER A 1 208 ? 9.879 -7.221 -14.940 1.00 83.31 208 SER A O 1
ATOM 1636 N N . ASP A 1 209 ? 10.719 -9.286 -15.207 1.00 75.75 209 ASP A N 1
ATOM 1637 C CA . ASP A 1 209 ? 11.749 -8.932 -16.188 1.00 75.75 209 ASP A CA 1
ATOM 1638 C C . ASP A 1 209 ? 11.260 -9.009 -17.640 1.00 75.75 209 ASP A C 1
ATOM 1640 O O . ASP A 1 209 ? 12.004 -8.689 -18.567 1.00 75.75 209 ASP A O 1
ATOM 1644 N N . ALA A 1 210 ? 10.019 -9.455 -17.861 1.00 72.62 210 ALA A N 1
ATOM 1645 C CA . ALA A 1 210 ? 9.482 -9.788 -19.181 1.00 72.62 210 ALA A CA 1
ATOM 1646 C C . ALA A 1 210 ? 10.387 -10.748 -19.996 1.00 72.62 210 ALA A C 1
ATOM 1648 O O . ALA A 1 210 ? 10.316 -10.769 -21.228 1.00 72.62 210 ALA A O 1
ATOM 1649 N N . GLY A 1 211 ? 11.232 -11.534 -19.318 1.00 76.06 211 GLY A N 1
ATOM 1650 C CA . GLY A 1 211 ? 12.200 -12.458 -19.902 1.00 76.06 211 GLY A CA 1
ATOM 1651 C C . GLY A 1 211 ? 13.358 -11.794 -20.652 1.00 76.06 211 GLY A C 1
ATOM 1652 O O . GLY A 1 211 ? 13.838 -12.376 -21.628 1.00 76.06 211 GLY A O 1
ATOM 1653 N N . VAL A 1 212 ? 13.782 -10.579 -20.277 1.00 80.00 212 VAL A N 1
ATOM 1654 C CA . VAL A 1 212 ? 14.931 -9.898 -20.906 1.00 80.00 212 VAL A CA 1
ATOM 1655 C C . VAL A 1 212 ? 16.038 -9.577 -19.904 1.00 80.00 212 VAL A C 1
ATOM 1657 O O . VAL A 1 212 ? 15.762 -9.064 -18.834 1.00 80.00 212 VAL A O 1
ATOM 1660 N N . ASP A 1 213 ? 17.306 -9.771 -20.283 1.00 74.19 213 ASP A N 1
ATOM 1661 C CA . ASP A 1 213 ? 18.463 -9.596 -19.378 1.00 74.19 213 ASP A CA 1
ATOM 1662 C C . ASP A 1 213 ? 18.707 -8.140 -18.924 1.00 74.19 213 ASP A C 1
ATOM 1664 O O . ASP A 1 213 ? 19.349 -7.888 -17.910 1.00 74.19 213 ASP A O 1
ATOM 1668 N N . ASN A 1 214 ? 18.218 -7.155 -19.682 1.00 82.69 214 ASN A N 1
ATOM 1669 C CA . ASN A 1 214 ? 18.396 -5.723 -19.413 1.00 82.69 214 ASN A CA 1
ATOM 1670 C C . ASN A 1 214 ? 17.036 -5.069 -19.132 1.00 82.69 214 ASN A C 1
ATOM 1672 O O . ASN A 1 214 ? 16.546 -4.246 -19.914 1.00 82.69 214 ASN A O 1
ATOM 1676 N N . TRP A 1 215 ? 16.396 -5.502 -18.049 1.00 86.19 215 TRP A N 1
ATOM 1677 C CA . TRP A 1 215 ? 15.061 -5.069 -17.650 1.00 86.19 215 TRP A CA 1
ATOM 1678 C C . TRP A 1 215 ? 15.103 -3.967 -16.587 1.00 86.19 215 TRP A C 1
ATOM 1680 O O . TRP A 1 215 ? 16.067 -3.804 -15.848 1.00 86.19 215 TRP A O 1
ATOM 1690 N N . ASN A 1 216 ? 14.036 -3.178 -16.530 1.00 91.94 216 ASN A N 1
ATOM 1691 C CA . ASN A 1 216 ? 13.766 -2.275 -15.419 1.00 91.94 216 ASN A CA 1
ATOM 1692 C C . ASN A 1 216 ? 12.343 -2.568 -14.946 1.00 91.94 216 ASN A C 1
ATOM 1694 O O . ASN A 1 216 ? 11.471 -2.828 -15.778 1.00 91.94 216 ASN A O 1
ATOM 1698 N N . GLN A 1 217 ? 12.102 -2.462 -13.648 1.00 92.94 217 GLN A N 1
ATOM 1699 C CA . GLN A 1 217 ? 10.786 -2.629 -13.038 1.00 92.94 217 GLN A CA 1
ATOM 1700 C C . GLN A 1 217 ? 10.484 -1.368 -12.250 1.00 92.94 217 GLN A C 1
ATOM 1702 O O . GLN A 1 217 ? 11.351 -0.796 -11.595 1.00 92.94 217 GLN A O 1
ATOM 1707 N N . GLY A 1 218 ? 9.262 -0.879 -12.395 1.00 93.75 218 GLY A N 1
ATOM 1708 C CA . GLY A 1 218 ? 8.795 0.300 -11.694 1.00 93.75 218 GLY A CA 1
ATOM 1709 C C . GLY A 1 218 ? 7.449 -0.011 -11.101 1.00 93.75 218 GLY A C 1
ATOM 1710 O O . GLY A 1 218 ? 6.444 0.461 -11.625 1.00 93.75 218 GLY A O 1
ATOM 1711 N N . ASP A 1 219 ? 7.427 -0.823 -10.053 1.00 94.88 219 ASP A N 1
ATOM 1712 C CA . ASP A 1 219 ? 6.194 -1.115 -9.337 1.00 94.88 219 ASP A CA 1
ATOM 1713 C C . ASP A 1 219 ? 5.852 0.135 -8.551 1.00 94.88 219 ASP A C 1
ATOM 1715 O O . ASP A 1 219 ? 6.444 0.407 -7.515 1.00 94.88 219 ASP A O 1
ATOM 1719 N N . GLN A 1 220 ? 4.979 0.970 -9.109 1.00 92.12 220 GLN A N 1
ATOM 1720 C CA . GLN A 1 220 ? 4.728 2.305 -8.576 1.00 92.12 220 GLN A CA 1
ATOM 1721 C C . GLN A 1 220 ? 3.547 2.333 -7.622 1.00 92.12 220 GLN A C 1
ATOM 1723 O O . GLN A 1 220 ? 3.489 3.203 -6.769 1.00 92.12 220 GLN A O 1
ATOM 1728 N N . ARG A 1 221 ? 2.599 1.404 -7.735 1.00 93.38 221 ARG A N 1
ATOM 1729 C CA . ARG A 1 221 ? 1.429 1.328 -6.855 1.00 93.38 221 ARG A CA 1
ATOM 1730 C C . ARG A 1 221 ? 0.867 -0.083 -6.872 1.00 93.38 221 ARG A C 1
ATOM 1732 O O . ARG A 1 221 ? 0.977 -0.759 -7.889 1.00 93.38 221 ARG A O 1
ATOM 1739 N N . ALA A 1 222 ? 0.213 -0.498 -5.795 1.00 94.19 222 ALA A N 1
ATOM 1740 C CA . ALA A 1 222 ? -0.515 -1.759 -5.765 1.00 94.19 222 ALA A CA 1
ATOM 1741 C C . ALA A 1 222 ? -1.852 -1.645 -5.036 1.00 94.19 222 ALA A C 1
ATOM 1743 O O . ALA A 1 222 ? -2.163 -0.614 -4.438 1.00 94.19 222 ALA A O 1
ATOM 1744 N N . ASN A 1 223 ? -2.641 -2.712 -5.106 1.00 94.44 223 ASN A N 1
ATOM 1745 C CA . ASN A 1 223 ? -3.902 -2.882 -4.403 1.00 94.44 223 ASN A CA 1
ATOM 1746 C C . ASN A 1 223 ? -4.085 -4.351 -4.008 1.00 94.44 223 ASN A C 1
ATOM 1748 O O . ASN A 1 223 ? -3.971 -5.216 -4.871 1.00 94.44 223 ASN A O 1
ATOM 1752 N N . TRP A 1 224 ? -4.436 -4.604 -2.746 1.00 94.25 224 TRP A N 1
ATOM 1753 C CA . TRP A 1 224 ? -4.962 -5.894 -2.290 1.00 94.25 224 TRP A CA 1
ATOM 1754 C C . TRP A 1 224 ? -6.445 -6.008 -2.661 1.00 94.25 224 TRP A C 1
ATOM 1756 O O . TRP A 1 224 ? -7.216 -5.088 -2.363 1.00 94.25 224 TRP A O 1
ATOM 1766 N N . LEU A 1 225 ? -6.843 -7.108 -3.298 1.00 94.38 225 LEU A N 1
ATOM 1767 C CA . LEU A 1 225 ? -8.225 -7.419 -3.675 1.00 94.38 225 LEU A CA 1
ATOM 1768 C C . LEU A 1 225 ? -8.411 -8.935 -3.810 1.00 94.38 225 LEU A C 1
ATOM 1770 O O . LEU A 1 225 ? -7.455 -9.629 -4.083 1.00 94.38 225 LEU A O 1
ATOM 1774 N N . ASP A 1 226 ? -9.628 -9.445 -3.669 1.00 95.69 226 ASP A N 1
ATOM 1775 C CA . ASP A 1 226 ? -9.958 -10.838 -4.014 1.00 95.69 226 ASP A CA 1
ATOM 1776 C C . ASP A 1 226 ? -10.704 -10.805 -5.360 1.00 95.69 226 ASP A C 1
ATOM 1778 O O . ASP A 1 226 ? -11.865 -10.389 -5.426 1.00 95.69 226 ASP A O 1
ATOM 1782 N N . VAL A 1 227 ? -10.008 -11.090 -6.469 1.00 96.62 227 VAL A N 1
ATOM 1783 C CA . VAL A 1 227 ? -10.540 -10.872 -7.828 1.00 96.62 227 VAL A CA 1
ATOM 1784 C C . VAL A 1 227 ? -11.484 -11.992 -8.261 1.00 96.62 227 VAL A C 1
ATOM 1786 O O . VAL A 1 227 ? -12.356 -11.787 -9.112 1.00 96.62 227 VAL A O 1
ATOM 1789 N N . ASN A 1 228 ? -11.313 -13.190 -7.706 1.00 96.00 228 ASN A N 1
ATOM 1790 C CA . ASN A 1 228 ? -12.049 -14.395 -8.079 1.00 96.00 228 ASN A CA 1
ATOM 1791 C C . ASN A 1 228 ? -13.051 -14.840 -6.981 1.00 96.00 228 ASN A C 1
ATOM 1793 O O . ASN A 1 228 ? -13.788 -15.814 -7.180 1.00 96.00 228 ASN A O 1
ATOM 1797 N N . ASN A 1 229 ? -13.153 -14.081 -5.884 1.00 95.94 229 ASN A N 1
ATOM 1798 C CA . ASN A 1 229 ? -13.968 -14.331 -4.695 1.00 95.94 229 ASN A CA 1
ATOM 1799 C C . ASN A 1 229 ? -13.679 -15.687 -4.024 1.00 95.94 229 ASN A C 1
ATOM 1801 O O . ASN A 1 229 ? -14.611 -16.316 -3.509 1.00 95.94 229 ASN A O 1
ATOM 1805 N N . ASP A 1 230 ? -12.450 -16.198 -4.070 1.00 94.56 230 ASP A N 1
ATOM 1806 C CA . ASP A 1 230 ? -12.101 -17.492 -3.469 1.00 94.56 230 ASP A CA 1
ATOM 1807 C C . ASP A 1 230 ? -11.742 -17.406 -1.972 1.00 94.56 230 ASP A C 1
ATOM 1809 O O . ASP A 1 230 ? -11.704 -18.432 -1.279 1.00 94.56 230 ASP A O 1
ATOM 1813 N N . GLY A 1 231 ? -11.618 -16.186 -1.444 1.00 93.31 231 GLY A N 1
ATOM 1814 C CA . GLY A 1 231 ? -11.288 -15.889 -0.056 1.00 93.31 231 GLY A CA 1
ATOM 1815 C C . GLY A 1 231 ? -9.800 -15.680 0.214 1.00 93.31 231 GLY A C 1
ATOM 1816 O O . GLY A 1 231 ? -9.456 -15.294 1.338 1.00 93.31 231 GLY A O 1
ATOM 1817 N N . LEU A 1 232 ? -8.938 -15.903 -0.774 1.00 95.38 232 LEU A N 1
ATOM 1818 C CA . LEU A 1 232 ? -7.531 -15.532 -0.751 1.00 95.38 232 LEU A CA 1
ATOM 1819 C C . LEU A 1 232 ? -7.373 -14.118 -1.314 1.00 95.38 232 LEU A C 1
ATOM 1821 O O . LEU A 1 232 ? -8.189 -13.632 -2.094 1.00 95.38 232 LEU A O 1
ATOM 1825 N N . VAL A 1 233 ? -6.364 -13.399 -0.830 1.00 95.75 233 VAL A N 1
ATOM 1826 C CA . VAL A 1 233 ? -6.124 -12.025 -1.274 1.00 95.75 233 VAL A CA 1
ATOM 1827 C C . VAL A 1 233 ? -5.123 -12.048 -2.426 1.00 95.75 233 VAL A C 1
ATOM 1829 O O . VAL A 1 233 ? -3.994 -12.503 -2.271 1.00 95.75 233 VAL A O 1
ATOM 1832 N N . ASP A 1 234 ? -5.534 -11.511 -3.565 1.00 96.69 234 ASP A N 1
ATOM 1833 C CA . ASP A 1 234 ? -4.706 -11.240 -4.735 1.00 96.69 234 ASP A CA 1
ATOM 1834 C C . ASP A 1 234 ? -4.115 -9.830 -4.652 1.00 96.69 234 ASP A C 1
ATOM 1836 O O . ASP A 1 234 ? -4.571 -8.974 -3.882 1.00 96.69 234 ASP A O 1
ATOM 1840 N N . PHE A 1 235 ? -3.147 -9.522 -5.513 1.00 94.12 235 PHE A N 1
ATOM 1841 C CA . PHE A 1 235 ? -2.657 -8.152 -5.630 1.00 94.12 235 PHE A CA 1
ATOM 1842 C C . PHE A 1 235 ? -2.428 -7.694 -7.063 1.00 94.12 235 PHE A C 1
ATOM 1844 O O . PHE A 1 235 ? -1.797 -8.351 -7.891 1.00 94.12 235 PHE A O 1
ATOM 1851 N N . LEU A 1 236 ? -2.954 -6.501 -7.336 1.00 96.50 236 LEU A N 1
ATOM 1852 C CA . LEU A 1 236 ? -2.837 -5.785 -8.598 1.00 96.50 236 LEU A CA 1
ATOM 1853 C C . LEU A 1 236 ? -1.710 -4.760 -8.488 1.00 96.50 236 LEU A C 1
ATOM 1855 O O . LEU A 1 236 ? -1.780 -3.894 -7.617 1.00 96.50 236 LEU A O 1
ATOM 1859 N N . ILE A 1 237 ? -0.723 -4.808 -9.382 1.00 95.81 237 ILE A N 1
ATOM 1860 C CA . ILE A 1 237 ? 0.441 -3.913 -9.373 1.00 95.81 237 ILE A CA 1
ATOM 1861 C C . ILE A 1 237 ? 0.508 -3.077 -10.643 1.00 95.81 237 ILE A C 1
ATOM 1863 O O . ILE A 1 237 ? 0.489 -3.573 -11.771 1.00 95.81 237 ILE A O 1
ATOM 1867 N N . GLU A 1 238 ? 0.681 -1.779 -10.445 1.00 95.31 238 GLU A N 1
ATOM 1868 C CA . GLU A 1 238 ? 0.995 -0.808 -11.477 1.00 95.31 238 GLU A CA 1
ATOM 1869 C C . GLU A 1 238 ? 2.504 -0.795 -11.749 1.00 95.31 238 GLU A C 1
ATOM 1871 O O . GLU A 1 238 ? 3.225 0.082 -11.264 1.00 95.31 238 GLU A O 1
ATOM 1876 N N . ASN A 1 239 ? 2.992 -1.747 -12.548 1.00 94.81 239 ASN A N 1
ATOM 1877 C CA . ASN A 1 239 ? 4.356 -1.682 -13.057 1.00 94.81 239 ASN A CA 1
ATOM 1878 C C . ASN A 1 239 ? 4.427 -0.709 -14.244 1.00 94.81 239 ASN A C 1
ATOM 1880 O O . ASN A 1 239 ? 3.869 -0.950 -15.314 1.00 94.81 239 ASN A O 1
ATOM 1884 N N . SER A 1 240 ? 5.076 0.436 -14.048 1.00 93.38 240 SER A N 1
ATOM 1885 C CA . SER A 1 240 ? 4.946 1.601 -14.921 1.00 93.38 240 SER A CA 1
ATOM 1886 C C . SER A 1 240 ? 6.252 2.379 -15.060 1.00 93.38 240 SER A C 1
ATOM 1888 O O . SER A 1 240 ? 7.060 2.460 -14.137 1.00 93.38 240 SER A O 1
ATOM 1890 N N . GLY A 1 241 ? 6.444 3.018 -16.216 1.00 92.00 241 GLY A N 1
ATOM 1891 C CA . GLY A 1 241 ? 7.565 3.925 -16.472 1.00 92.00 241 GLY A CA 1
ATOM 1892 C C . GLY A 1 241 ? 8.742 3.309 -17.231 1.00 92.00 241 GLY A C 1
ATOM 1893 O O . GLY A 1 241 ? 9.737 3.998 -17.451 1.00 92.00 241 GLY A O 1
ATOM 1894 N N . PHE A 1 242 ? 8.650 2.064 -17.688 1.00 92.94 242 PHE A N 1
ATOM 1895 C CA . PHE A 1 242 ? 9.690 1.411 -18.489 1.00 92.94 242 PHE A CA 1
ATOM 1896 C C . PHE A 1 242 ? 9.098 0.678 -19.709 1.00 92.94 242 PHE A C 1
ATOM 1898 O O . PHE A 1 242 ? 9.245 -0.539 -19.858 1.00 92.94 242 PHE A O 1
ATOM 1905 N N . PRO A 1 243 ? 8.399 1.398 -20.611 1.00 91.94 243 PRO A N 1
ATOM 1906 C CA . PRO A 1 243 ? 7.862 0.788 -21.819 1.00 91.94 243 PRO A CA 1
ATOM 1907 C C . PRO A 1 243 ? 8.998 0.304 -22.742 1.00 91.94 243 PRO A C 1
ATOM 1909 O O . PRO A 1 243 ? 10.079 0.897 -22.751 1.00 91.94 243 PRO A O 1
ATOM 1912 N N . PRO A 1 244 ? 8.772 -0.744 -23.557 1.00 91.00 244 PRO A N 1
ATOM 1913 C CA . PRO A 1 244 ? 7.489 -1.407 -23.819 1.00 91.00 244 PRO A CA 1
ATOM 1914 C C . PRO A 1 244 ? 7.138 -2.543 -22.838 1.00 91.00 244 PRO A C 1
ATOM 1916 O O . PRO A 1 244 ? 6.137 -3.235 -23.060 1.00 91.00 244 PRO A O 1
ATOM 1919 N N . ASN A 1 245 ? 7.950 -2.741 -21.795 1.00 90.44 245 ASN A N 1
ATOM 1920 C CA . ASN A 1 245 ? 7.871 -3.909 -20.917 1.00 90.44 245 ASN A CA 1
ATOM 1921 C C . ASN A 1 245 ? 7.037 -3.666 -19.660 1.00 90.44 245 ASN A C 1
ATOM 1923 O O . ASN A 1 245 ? 6.491 -4.622 -19.126 1.00 90.44 245 ASN A O 1
ATOM 1927 N N . SER A 1 246 ? 6.885 -2.416 -19.217 1.00 92.19 246 SER A N 1
ATOM 1928 C CA . SER A 1 246 ? 6.152 -2.131 -17.986 1.00 92.19 246 SER A CA 1
ATOM 1929 C C . SER A 1 246 ? 4.637 -2.201 -18.149 1.00 92.19 246 SER A C 1
ATOM 1931 O O . SER A 1 246 ? 4.047 -1.401 -18.891 1.00 92.19 246 SER A O 1
ATOM 1933 N N . ARG A 1 247 ? 4.009 -3.166 -17.472 1.00 94.31 247 ARG A N 1
ATOM 1934 C CA . ARG A 1 247 ? 2.593 -3.518 -17.645 1.00 94.31 247 ARG A CA 1
ATOM 1935 C C . ARG A 1 247 ? 1.862 -3.738 -16.334 1.00 94.31 247 ARG A C 1
ATOM 1937 O O . ARG A 1 247 ? 2.467 -3.975 -15.310 1.00 94.31 247 ARG A O 1
ATOM 1944 N N . LEU A 1 248 ? 0.539 -3.695 -16.368 1.00 95.69 248 LEU A N 1
ATOM 1945 C CA . LEU A 1 248 ? -0.276 -4.116 -15.231 1.00 95.69 248 LEU A CA 1
ATOM 1946 C C . LEU A 1 248 ? -0.018 -5.598 -14.925 1.00 95.69 248 LEU A C 1
ATOM 1948 O O . LEU A 1 248 ? -0.070 -6.423 -15.836 1.00 95.69 248 LEU A O 1
ATOM 1952 N N . ILE A 1 249 ? 0.254 -5.905 -13.659 1.00 95.88 249 ILE A N 1
ATOM 1953 C CA . ILE A 1 249 ? 0.471 -7.265 -13.148 1.00 95.88 249 ILE A CA 1
ATOM 1954 C C . ILE A 1 249 ? -0.680 -7.583 -12.196 1.00 95.88 249 ILE A C 1
ATOM 1956 O O . ILE A 1 249 ? -1.101 -6.715 -11.429 1.00 95.88 249 ILE A O 1
ATOM 1960 N N . LEU A 1 250 ? -1.200 -8.807 -12.245 1.00 97.25 250 LEU A N 1
ATOM 1961 C CA . LEU A 1 250 ? -2.238 -9.283 -11.335 1.00 97.25 250 LEU A CA 1
ATOM 1962 C C . LEU A 1 250 ? -1.811 -10.648 -10.826 1.00 97.25 250 LEU A C 1
ATOM 1964 O O . LEU A 1 250 ? -2.021 -11.654 -11.500 1.00 97.25 250 LEU A O 1
ATOM 1968 N N . PHE A 1 251 ? -1.216 -10.663 -9.643 1.00 97.31 251 PHE A N 1
ATOM 1969 C CA . PHE A 1 251 ? -0.866 -11.898 -8.969 1.00 97.31 251 PHE A CA 1
ATOM 1970 C C . PHE A 1 251 ? -2.102 -12.465 -8.290 1.00 97.31 251 PHE A C 1
ATOM 1972 O O . PHE A 1 251 ? -2.582 -11.897 -7.311 1.00 97.31 251 PHE A O 1
ATOM 1979 N N . VAL A 1 252 ? -2.605 -13.569 -8.838 1.00 97.62 252 VAL A N 1
ATOM 1980 C CA . VAL A 1 252 ? -3.694 -14.347 -8.248 1.00 97.62 252 VAL A CA 1
ATOM 1981 C C . VAL A 1 252 ? -3.094 -15.402 -7.335 1.00 97.62 252 VAL A C 1
ATOM 1983 O O . VAL A 1 252 ? -2.133 -16.072 -7.727 1.00 97.62 252 VAL A O 1
ATOM 1986 N N . GLN A 1 253 ? -3.627 -15.504 -6.125 1.00 97.44 253 GLN A N 1
ATOM 1987 C CA . GLN A 1 253 ? -3.167 -16.458 -5.131 1.00 97.44 253 GLN A CA 1
ATOM 1988 C C . GLN A 1 253 ? -3.784 -17.837 -5.384 1.00 97.44 253 GLN A C 1
ATOM 1990 O O . GLN A 1 253 ? -4.986 -17.973 -5.596 1.00 97.44 253 GLN A O 1
ATOM 1995 N N . GLU A 1 254 ? -2.958 -18.874 -5.348 1.00 96.56 254 GLU A N 1
ATOM 1996 C CA . GLU A 1 254 ? -3.387 -20.266 -5.438 1.00 96.56 254 GLU A CA 1
ATOM 1997 C C . GLU A 1 254 ? -3.620 -20.859 -4.032 1.00 96.56 254 GLU A C 1
ATOM 1999 O O . GLU A 1 254 ? -3.146 -20.311 -3.035 1.00 96.56 254 GLU A O 1
ATOM 2004 N N . PRO A 1 255 ? -4.321 -22.005 -3.901 1.00 94.75 255 PRO A N 1
ATOM 2005 C CA . PRO A 1 255 ? -4.626 -22.612 -2.599 1.00 94.75 255 PRO A CA 1
ATOM 2006 C C . PRO A 1 255 ? -3.422 -22.993 -1.725 1.00 94.75 255 PRO A C 1
ATOM 2008 O O . PRO A 1 255 ? -3.605 -23.290 -0.547 1.00 94.75 255 PRO A O 1
ATOM 2011 N N . ASP A 1 256 ? -2.219 -23.055 -2.294 1.00 94.94 256 ASP A N 1
ATOM 2012 C CA . ASP A 1 256 ? -0.955 -23.279 -1.585 1.00 94.94 256 ASP A CA 1
ATOM 2013 C C . ASP A 1 256 ? -0.224 -21.971 -1.224 1.00 94.94 256 ASP A C 1
ATOM 2015 O O . ASP A 1 256 ? 0.922 -22.015 -0.779 1.00 94.94 256 ASP A O 1
ATOM 2019 N N . HIS A 1 257 ? -0.897 -20.827 -1.387 1.00 94.19 257 HIS A N 1
ATOM 2020 C CA . HIS A 1 257 ? -0.402 -19.466 -1.170 1.00 94.19 257 HIS A CA 1
ATOM 2021 C C . HIS A 1 257 ? 0.704 -19.016 -2.137 1.00 94.19 257 HIS A C 1
ATOM 2023 O O . HIS A 1 257 ? 1.295 -17.950 -1.948 1.00 94.19 257 HIS A O 1
ATOM 2029 N N . ALA A 1 258 ? 0.969 -19.781 -3.202 1.00 94.38 258 ALA A N 1
ATOM 2030 C CA . ALA A 1 258 ? 1.781 -19.302 -4.309 1.00 94.38 258 ALA A CA 1
ATOM 2031 C C . ALA A 1 258 ? 1.010 -18.261 -5.132 1.00 94.38 258 ALA A C 1
ATOM 2033 O O . ALA A 1 258 ? -0.218 -18.263 -5.177 1.00 94.38 258 ALA A O 1
ATOM 2034 N N . TYR A 1 259 ? 1.738 -17.390 -5.828 1.00 95.56 259 TYR A N 1
ATOM 2035 C CA . TYR A 1 259 ? 1.149 -16.383 -6.704 1.00 95.56 259 TYR A CA 1
ATOM 2036 C C . TYR A 1 259 ? 1.483 -16.641 -8.169 1.00 95.56 259 TYR A C 1
ATOM 2038 O O . TYR A 1 259 ? 2.614 -16.987 -8.518 1.00 95.56 259 TYR A O 1
ATOM 2046 N N . VAL A 1 260 ? 0.500 -16.407 -9.037 1.00 95.50 260 VAL A N 1
ATOM 2047 C CA . VAL A 1 260 ? 0.639 -16.520 -10.493 1.00 95.50 260 VAL A CA 1
ATOM 2048 C C . VAL A 1 260 ? 0.191 -15.218 -11.146 1.00 95.50 260 VAL A C 1
ATOM 2050 O O . VAL A 1 260 ? -0.898 -14.725 -10.863 1.00 95.50 260 VAL A O 1
ATOM 2053 N N . ASP A 1 261 ? 1.005 -14.656 -12.045 1.00 95.50 261 ASP A N 1
ATOM 2054 C CA . ASP A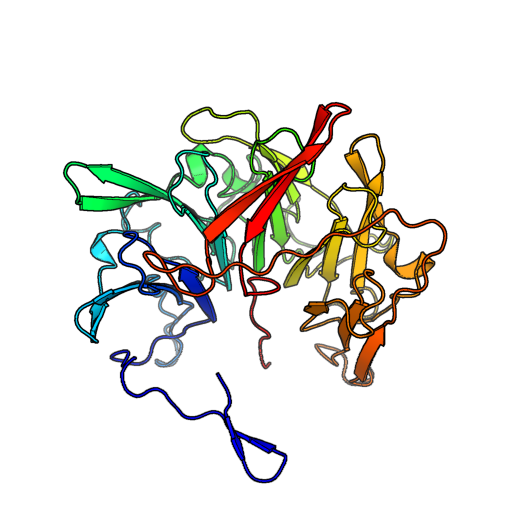 1 261 ? 0.582 -13.493 -12.833 1.00 95.50 261 ASP A CA 1
ATOM 2055 C C . ASP A 1 261 ? -0.472 -13.899 -13.873 1.00 95.50 261 ASP A C 1
ATOM 2057 O O . ASP A 1 261 ? -0.193 -14.565 -14.875 1.00 95.50 261 ASP A O 1
ATOM 2061 N N . MET A 1 262 ? -1.703 -13.463 -13.627 1.00 96.69 262 MET A N 1
ATOM 2062 C CA . MET A 1 262 ? -2.879 -13.725 -14.446 1.00 96.69 262 MET A CA 1
ATOM 2063 C C . MET A 1 262 ? -3.353 -12.487 -15.210 1.00 96.69 262 MET A C 1
ATOM 2065 O O . MET A 1 262 ? -4.373 -12.556 -15.898 1.00 96.69 262 MET A O 1
ATOM 2069 N N . ALA A 1 263 ? -2.633 -11.357 -15.165 1.00 95.88 263 ALA A N 1
ATOM 2070 C CA . ALA A 1 263 ? -3.084 -10.122 -15.813 1.00 95.88 263 ALA A CA 1
ATOM 2071 C C . ALA A 1 263 ? -3.416 -10.348 -17.291 1.00 95.88 263 ALA A C 1
ATOM 2073 O O . ALA A 1 263 ? -4.528 -10.079 -17.750 1.00 95.88 263 ALA A O 1
ATOM 2074 N N . LYS A 1 264 ? -2.480 -10.929 -18.047 1.00 94.62 264 LYS A N 1
ATOM 2075 C CA . LYS A 1 264 ? -2.671 -11.171 -19.480 1.00 94.62 264 LYS A CA 1
ATOM 2076 C C . LYS A 1 264 ? -3.776 -12.189 -19.771 1.00 94.62 264 LYS A C 1
ATOM 2078 O O . LYS A 1 264 ? -4.544 -11.988 -20.712 1.00 94.62 264 LYS A O 1
ATOM 2083 N N . SER A 1 265 ? -3.869 -13.270 -18.993 1.00 95.38 265 SER A N 1
ATOM 2084 C CA . SER A 1 265 ? -4.885 -14.315 -19.194 1.00 95.38 265 SER A CA 1
ATOM 2085 C C . SER A 1 265 ? -6.297 -13.808 -18.878 1.00 95.38 265 SER A C 1
ATOM 2087 O O . SER A 1 265 ? -7.254 -14.231 -19.527 1.00 95.38 265 SER A O 1
ATOM 2089 N N . TYR A 1 266 ? -6.422 -12.843 -17.961 1.00 96.31 266 TYR A N 1
ATOM 2090 C CA . TYR A 1 266 ? -7.672 -12.148 -17.638 1.00 96.31 266 TYR A CA 1
ATOM 2091 C C . TYR A 1 266 ? -7.949 -10.931 -18.537 1.00 96.31 266 TYR A C 1
ATOM 2093 O O . TYR A 1 266 ? -8.987 -10.284 -18.404 1.00 96.31 266 TYR A O 1
ATOM 2101 N N . GLY A 1 267 ? -7.071 -10.637 -19.502 1.00 95.94 267 GLY A N 1
ATOM 2102 C CA . GLY A 1 267 ? -7.250 -9.545 -20.465 1.00 95.94 267 GLY A CA 1
ATOM 2103 C C . GLY A 1 267 ? -6.845 -8.158 -19.952 1.00 95.94 267 GLY A C 1
ATOM 2104 O O . GLY A 1 267 ? -7.162 -7.157 -20.592 1.00 95.94 267 GLY A O 1
ATOM 2105 N N . LEU A 1 268 ? -6.120 -8.092 -18.836 1.00 95.81 268 LEU A N 1
ATOM 2106 C CA . LEU A 1 268 ? -5.575 -6.885 -18.211 1.00 95.81 268 LEU A CA 1
ATOM 2107 C C . LEU A 1 268 ? -4.159 -6.557 -18.731 1.00 95.81 268 LEU A C 1
ATOM 2109 O O . LEU A 1 268 ? -3.246 -6.283 -17.962 1.00 95.81 268 LEU A O 1
ATOM 2113 N N . ASP A 1 269 ? -3.957 -6.569 -20.050 1.00 93.31 269 ASP A N 1
ATOM 2114 C CA . ASP A 1 269 ? -2.665 -6.242 -20.680 1.00 93.31 269 ASP A CA 1
ATOM 2115 C C . ASP A 1 269 ? -2.549 -4.727 -20.943 1.00 93.31 269 ASP A C 1
ATOM 2117 O O . ASP A 1 269 ? -2.685 -4.241 -22.071 1.00 93.31 269 ASP A O 1
ATOM 2121 N N . ILE A 1 270 ? -2.365 -3.959 -19.866 1.00 95.44 270 ILE A N 1
ATOM 2122 C CA . ILE A 1 270 ? -2.234 -2.498 -19.919 1.00 95.44 270 ILE A CA 1
ATOM 2123 C C . ILE A 1 270 ? -0.766 -2.098 -19.835 1.00 95.44 270 ILE A C 1
ATOM 2125 O O . ILE A 1 270 ? -0.084 -2.454 -18.883 1.00 95.44 270 ILE A O 1
ATOM 2129 N N . LEU A 1 271 ? -0.289 -1.311 -20.802 1.00 95.38 271 LEU A N 1
ATOM 2130 C CA . LEU A 1 271 ? 1.057 -0.733 -20.787 1.00 95.38 271 LEU A CA 1
ATOM 2131 C C . LEU A 1 271 ? 1.075 0.535 -19.925 1.00 95.38 271 LEU A C 1
ATOM 2133 O O . LEU A 1 271 ? 0.162 1.347 -20.045 1.00 95.38 271 LEU A O 1
ATOM 2137 N N . ASN A 1 272 ? 2.121 0.754 -19.123 1.00 94.25 272 ASN A N 1
ATOM 2138 C CA . ASN A 1 272 ? 2.258 1.943 -18.265 1.00 94.25 272 ASN A CA 1
ATOM 2139 C C . ASN A 1 272 ? 0.973 2.284 -17.469 1.00 94.25 272 ASN A C 1
ATOM 2141 O O . ASN A 1 272 ? 0.450 3.406 -17.591 1.00 94.25 272 ASN A O 1
ATOM 2145 N N . PRO A 1 273 ? 0.431 1.329 -16.690 1.00 94.62 273 PRO A N 1
ATOM 2146 C CA . PRO A 1 273 ? -0.713 1.571 -15.825 1.00 94.62 273 PRO A CA 1
ATOM 2147 C C . PRO A 1 273 ? -0.405 2.666 -14.797 1.00 94.62 273 PRO A C 1
ATOM 2149 O O . PRO A 1 273 ? 0.717 2.760 -14.301 1.00 94.62 273 PRO A O 1
ATOM 2152 N N . VAL A 1 274 ? -1.395 3.501 -14.487 1.00 92.88 274 VAL A N 1
ATOM 2153 C CA . VAL A 1 274 ? -1.364 4.464 -13.378 1.00 92.88 274 VAL A CA 1
ATOM 2154 C C . VAL A 1 274 ? -2.774 4.617 -12.806 1.00 92.88 274 VAL A C 1
ATOM 2156 O O . VAL A 1 274 ? -3.754 4.672 -13.558 1.00 92.88 274 VAL A O 1
ATOM 2159 N N . GLY A 1 275 ? -2.899 4.767 -11.492 1.00 91.25 275 GLY A N 1
ATOM 2160 C CA . GLY A 1 275 ? -4.128 5.263 -10.873 1.00 91.25 275 GLY A CA 1
ATOM 2161 C C . GLY A 1 275 ? -5.254 4.228 -10.800 1.00 91.25 275 GLY A C 1
ATOM 2162 O O . GLY A 1 275 ? -6.421 4.595 -10.916 1.00 91.25 275 GLY A O 1
ATOM 2163 N N . SER A 1 276 ? -4.923 2.946 -10.637 1.00 93.44 276 SER A N 1
ATOM 2164 C CA . SER A 1 276 ? -5.891 1.864 -10.479 1.00 93.44 276 SER A CA 1
ATOM 2165 C C . SER A 1 276 ? -6.735 2.011 -9.209 1.00 93.44 276 SER A C 1
ATOM 2167 O O . SER A 1 276 ? -6.247 2.393 -8.140 1.00 93.44 276 SER A O 1
ATOM 2169 N N . VAL A 1 277 ? -8.023 1.723 -9.342 1.00 93.81 277 VAL A N 1
ATOM 2170 C CA . VAL A 1 277 ? -8.977 1.551 -8.243 1.00 93.81 277 VAL A CA 1
ATOM 2171 C C . VAL A 1 277 ? -9.859 0.352 -8.571 1.00 93.81 277 VAL A C 1
ATOM 2173 O O . VAL A 1 277 ? -10.084 0.051 -9.746 1.00 93.81 277 VAL A O 1
ATOM 2176 N N . TYR A 1 278 ? -10.370 -0.315 -7.543 1.00 94.19 278 TYR A N 1
ATOM 2177 C CA . TYR A 1 278 ? -11.263 -1.457 -7.698 1.00 94.19 278 TYR A CA 1
ATOM 2178 C C . TYR A 1 278 ? -12.547 -1.245 -6.902 1.00 94.19 278 TYR A C 1
ATOM 2180 O O . TYR A 1 278 ? -12.532 -0.630 -5.835 1.00 94.19 278 TYR A O 1
ATOM 2188 N N . PHE A 1 279 ? -13.669 -1.695 -7.452 1.00 94.00 279 PHE A N 1
ATOM 2189 C CA . PHE A 1 279 ? -14.991 -1.598 -6.833 1.00 94.00 279 PHE A CA 1
ATOM 2190 C C . PHE A 1 279 ? -15.994 -2.446 -7.620 1.00 94.00 279 PHE A C 1
ATOM 2192 O O . PHE A 1 279 ? -15.789 -2.701 -8.797 1.00 94.00 279 PHE A O 1
ATOM 2199 N N . ASP A 1 280 ? -17.086 -2.864 -6.986 1.00 95.25 280 ASP A N 1
ATOM 2200 C CA . ASP A 1 280 ? -18.204 -3.537 -7.660 1.00 95.25 280 ASP A CA 1
ATOM 2201 C C . ASP A 1 280 ? -19.057 -2.485 -8.400 1.00 95.25 280 ASP A C 1
ATOM 2203 O O . ASP A 1 280 ? -19.911 -1.822 -7.802 1.00 95.25 280 ASP A O 1
ATOM 2207 N N . PHE A 1 281 ? -18.748 -2.226 -9.676 1.00 96.69 281 PHE A N 1
ATOM 2208 C CA . PHE A 1 281 ? -19.362 -1.143 -10.456 1.00 96.69 281 PHE A CA 1
ATOM 2209 C C . PHE A 1 281 ? -20.805 -1.463 -10.839 1.00 96.69 281 PHE A C 1
ATOM 2211 O O . PHE A 1 281 ? -21.644 -0.556 -10.895 1.00 96.69 281 PHE A O 1
ATOM 2218 N N . ASN A 1 282 ? -21.092 -2.731 -11.132 1.00 96.00 282 ASN A N 1
ATOM 2219 C CA . ASN A 1 282 ? -22.396 -3.176 -11.619 1.00 96.00 282 ASN A CA 1
ATOM 2220 C C . ASN A 1 282 ? -23.296 -3.769 -10.511 1.00 96.00 282 ASN A C 1
ATOM 2222 O O . ASN A 1 282 ? -24.488 -3.976 -10.758 1.00 96.00 282 ASN A O 1
ATOM 2226 N N . GLY A 1 283 ? -22.772 -3.976 -9.300 1.00 95.25 283 GLY A N 1
ATOM 2227 C CA . GLY A 1 283 ? -23.499 -4.526 -8.159 1.00 95.25 283 GLY A CA 1
ATOM 2228 C C . GLY A 1 283 ? -23.683 -6.044 -8.217 1.00 95.25 283 GLY A C 1
ATOM 2229 O O . GLY A 1 283 ? -24.641 -6.551 -7.625 1.00 95.25 283 GLY A O 1
ATOM 2230 N N . ASP A 1 284 ? -22.848 -6.766 -8.971 1.00 95.38 284 ASP A N 1
ATOM 2231 C CA . ASP A 1 284 ? -22.934 -8.223 -9.129 1.00 95.38 284 ASP A CA 1
ATOM 2232 C C . ASP A 1 284 ? -22.102 -9.007 -8.101 1.00 95.38 284 ASP A C 1
ATOM 2234 O O . ASP A 1 284 ? -22.162 -10.242 -8.054 1.00 95.38 284 ASP A O 1
ATOM 2238 N N . GLY A 1 285 ? -21.387 -8.291 -7.233 1.00 95.00 285 GLY A N 1
ATOM 2239 C CA . GLY A 1 285 ? -20.564 -8.856 -6.181 1.00 95.00 285 GLY A CA 1
ATOM 2240 C C . GLY A 1 285 ? -19.167 -9.274 -6.632 1.00 95.00 285 GLY A C 1
ATOM 2241 O O . GLY A 1 285 ? -18.484 -9.939 -5.849 1.00 95.00 285 GLY A O 1
ATOM 2242 N N . LYS A 1 286 ? -18.727 -8.931 -7.844 1.00 96.50 286 LYS A N 1
ATOM 2243 C CA . LYS A 1 286 ? -17.342 -9.095 -8.296 1.00 96.50 286 LYS A CA 1
ATOM 2244 C C . LYS A 1 286 ? -16.664 -7.737 -8.369 1.00 96.50 286 LYS A C 1
ATOM 2246 O O . LYS A 1 286 ? -17.263 -6.743 -8.758 1.00 96.50 286 LYS A O 1
ATOM 2251 N N . LEU A 1 287 ? -15.395 -7.689 -7.980 1.00 95.88 287 LEU A N 1
ATOM 2252 C CA . LEU A 1 287 ? -14.633 -6.449 -8.056 1.00 95.88 287 LEU A CA 1
ATOM 2253 C C . LEU A 1 287 ? -14.226 -6.178 -9.506 1.00 95.88 287 LEU A C 1
ATOM 2255 O O . LEU A 1 287 ? -13.544 -6.996 -10.126 1.00 95.88 287 LEU A O 1
ATOM 2259 N N . ASP A 1 288 ? -14.636 -5.018 -10.013 1.00 97.56 288 ASP A N 1
ATOM 2260 C CA . ASP A 1 288 ? -14.233 -4.449 -11.295 1.00 97.56 288 ASP A CA 1
ATOM 2261 C C . ASP A 1 288 ? -13.004 -3.552 -11.113 1.00 97.56 288 ASP A C 1
ATOM 2263 O O . ASP A 1 288 ? -12.728 -3.063 -10.015 1.00 97.56 288 ASP A O 1
ATOM 2267 N N . ILE A 1 289 ? -12.264 -3.303 -12.197 1.00 97.56 289 ILE A N 1
ATOM 2268 C CA . ILE A 1 289 ? -11.011 -2.534 -12.156 1.00 97.56 289 ILE A CA 1
ATOM 2269 C C . ILE A 1 289 ? -11.110 -1.322 -13.079 1.00 97.56 289 ILE A C 1
ATOM 2271 O O . ILE A 1 289 ? -11.309 -1.453 -14.286 1.00 97.56 289 ILE A O 1
ATOM 2275 N N . LEU A 1 290 ? -10.899 -0.126 -12.531 1.00 97.00 290 LEU A N 1
ATOM 2276 C CA . LEU A 1 290 ? -10.688 1.098 -13.300 1.00 97.00 290 LEU A CA 1
ATOM 2277 C C . LEU A 1 290 ? -9.198 1.445 -13.260 1.00 97.00 290 LEU A C 1
ATOM 2279 O O . LEU A 1 290 ? -8.641 1.603 -12.181 1.00 97.00 290 LEU A O 1
ATOM 2283 N N . VAL A 1 291 ? -8.549 1.596 -14.413 1.00 96.00 291 VAL A N 1
ATOM 2284 C CA . VAL A 1 291 ? -7.109 1.893 -14.501 1.00 96.00 291 VAL A CA 1
ATOM 2285 C C . VAL A 1 291 ? -6.802 2.773 -15.706 1.00 96.00 291 VAL A C 1
ATOM 2287 O O . VAL A 1 291 ? -7.419 2.644 -16.767 1.00 96.00 291 VAL A O 1
ATOM 2290 N N . SER A 1 292 ? -5.845 3.691 -15.561 1.00 95.62 292 SER A N 1
ATOM 2291 C CA . SER A 1 292 ? -5.380 4.522 -16.671 1.00 95.62 292 SER A CA 1
ATOM 2292 C C . SER A 1 292 ? -4.074 3.999 -17.264 1.00 95.62 292 SER A C 1
ATOM 2294 O O . SER A 1 292 ? -3.279 3.374 -16.579 1.00 95.62 292 SER A O 1
ATOM 2296 N N . GLN A 1 293 ? -3.855 4.271 -18.545 1.00 96.12 293 GLN A N 1
ATOM 2297 C CA . GLN A 1 293 ? -2.616 4.048 -19.280 1.00 96.12 293 GLN A CA 1
ATOM 2298 C C . GLN A 1 293 ? -1.992 5.402 -19.606 1.00 96.12 293 GLN A C 1
ATOM 2300 O O . GLN A 1 293 ? -2.686 6.305 -20.093 1.00 96.12 293 GLN A O 1
ATOM 2305 N N . THR A 1 294 ? -0.685 5.535 -19.387 1.00 94.44 294 THR A N 1
ATOM 2306 C CA . THR A 1 294 ? 0.043 6.801 -19.555 1.00 94.44 294 THR A CA 1
ATOM 2307 C C . THR A 1 294 ? 1.177 6.717 -20.577 1.00 94.44 294 THR A C 1
ATOM 2309 O O . THR A 1 294 ? 1.623 5.641 -20.969 1.00 94.44 294 THR A O 1
ATOM 2312 N N . ASP A 1 295 ? 1.649 7.883 -21.020 1.00 94.50 295 ASP A N 1
ATOM 2313 C CA . ASP A 1 295 ? 2.732 8.041 -21.998 1.00 94.50 295 ASP A CA 1
ATOM 2314 C C . ASP A 1 295 ? 4.089 8.350 -21.337 1.00 94.50 295 ASP A C 1
ATOM 2316 O O . ASP A 1 295 ? 4.988 8.918 -21.969 1.00 94.50 295 ASP A O 1
ATOM 2320 N N . ILE A 1 296 ? 4.239 8.009 -20.048 1.00 90.69 296 ILE A N 1
ATOM 2321 C CA . ILE A 1 296 ? 5.475 8.227 -19.291 1.00 90.69 296 ILE A CA 1
ATOM 2322 C C . ILE A 1 296 ? 6.632 7.552 -20.032 1.00 90.69 296 ILE A C 1
ATOM 2324 O O . ILE A 1 296 ? 6.604 6.353 -20.307 1.00 90.69 296 ILE A O 1
ATOM 2328 N N . ARG A 1 297 ? 7.651 8.360 -20.357 1.00 91.50 297 ARG A N 1
ATOM 2329 C CA . ARG A 1 297 ? 8.879 7.978 -21.081 1.00 91.50 297 ARG A CA 1
ATOM 2330 C C . ARG A 1 297 ? 8.687 7.435 -22.507 1.00 91.50 297 ARG A C 1
ATOM 2332 O O . ARG A 1 297 ? 9.682 7.163 -23.167 1.00 91.50 297 ARG A O 1
ATOM 2339 N N . ASP A 1 298 ? 7.463 7.384 -23.035 1.00 94.44 298 ASP A N 1
ATOM 2340 C CA . ASP A 1 298 ? 7.208 7.103 -24.452 1.00 94.44 298 ASP A CA 1
ATOM 2341 C C . ASP A 1 298 ? 5.921 7.782 -24.951 1.00 94.44 298 ASP A C 1
ATOM 2343 O O . ASP A 1 298 ? 4.804 7.300 -24.755 1.00 94.44 298 ASP A O 1
ATOM 2347 N N . LYS A 1 299 ? 6.093 8.892 -25.681 1.00 95.25 299 LYS A N 1
ATOM 2348 C CA . LYS A 1 299 ? 5.003 9.707 -26.249 1.00 95.25 299 LYS A CA 1
ATOM 2349 C C . LYS A 1 299 ? 4.209 9.029 -27.366 1.00 95.25 299 LYS A C 1
ATOM 2351 O O . LYS A 1 299 ? 3.198 9.573 -27.802 1.00 95.25 299 LYS A O 1
ATOM 2356 N N . ARG A 1 300 ? 4.641 7.859 -27.841 1.00 96.00 300 ARG A N 1
ATOM 2357 C CA . ARG A 1 300 ? 3.895 7.070 -28.834 1.00 96.00 300 ARG A CA 1
ATOM 2358 C C . ARG A 1 300 ? 2.744 6.294 -28.192 1.00 96.00 300 ARG A C 1
ATOM 2360 O O . ARG A 1 300 ? 1.836 5.865 -28.902 1.00 96.00 300 ARG A O 1
ATOM 2367 N N . ILE A 1 301 ? 2.768 6.108 -26.871 1.00 95.44 301 ILE A N 1
ATOM 2368 C CA . ILE A 1 301 ? 1.712 5.413 -26.136 1.00 95.44 301 ILE A CA 1
ATOM 2369 C C . ILE A 1 301 ? 0.483 6.317 -26.047 1.00 95.44 301 ILE A C 1
ATOM 2371 O O . ILE A 1 301 ? 0.541 7.450 -25.575 1.00 95.44 301 ILE A O 1
ATOM 2375 N N . GLN A 1 302 ? -0.669 5.800 -26.467 1.00 95.44 302 GLN A N 1
ATOM 2376 C CA . GLN A 1 302 ? -1.926 6.521 -26.325 1.00 95.44 302 GLN A CA 1
ATOM 2377 C C . GLN A 1 302 ? -2.401 6.477 -24.870 1.00 95.44 302 GLN A C 1
ATOM 2379 O O . GLN A 1 302 ? -2.618 5.394 -24.323 1.00 95.44 302 GLN A O 1
ATOM 2384 N N . ARG A 1 303 ? -2.630 7.653 -24.276 1.00 96.44 303 ARG A N 1
ATOM 2385 C CA . ARG A 1 303 ? -3.253 7.781 -22.954 1.00 96.44 303 ARG A CA 1
ATOM 2386 C C . ARG A 1 303 ? -4.703 7.307 -23.011 1.00 96.44 303 ARG A C 1
ATOM 2388 O O . ARG A 1 303 ? -5.458 7.757 -23.875 1.00 96.44 303 ARG A O 1
ATOM 2395 N N . LYS A 1 304 ? -5.091 6.404 -22.113 1.00 96.75 304 LYS A N 1
ATOM 2396 C CA . LYS A 1 304 ? -6.434 5.801 -22.078 1.00 96.75 304 LYS A CA 1
ATOM 2397 C C . LYS A 1 304 ? -6.885 5.581 -20.640 1.00 96.75 304 LYS A C 1
ATOM 2399 O O . LYS A 1 304 ? -6.054 5.428 -19.757 1.00 96.75 304 LYS A O 1
ATOM 2404 N N . LEU A 1 305 ? -8.194 5.563 -20.422 1.00 97.19 305 LEU A N 1
ATOM 2405 C CA . LEU A 1 305 ? -8.816 5.119 -19.178 1.00 97.19 305 LEU A CA 1
ATOM 2406 C C . LEU A 1 305 ? -9.651 3.885 -19.508 1.00 97.19 305 LEU A C 1
ATOM 2408 O O . LEU A 1 305 ? -10.444 3.926 -20.450 1.00 97.19 305 LEU A O 1
ATOM 2412 N N . TYR A 1 306 ? -9.452 2.810 -18.760 1.00 97.75 306 TYR A N 1
ATOM 2413 C CA . TYR A 1 306 ? -10.148 1.546 -18.941 1.00 97.75 306 TYR A CA 1
ATOM 2414 C C . TYR A 1 306 ? -10.970 1.238 -17.700 1.00 97.75 306 TYR A C 1
ATOM 2416 O O . TYR A 1 306 ? -10.456 1.347 -16.591 1.00 97.75 306 TYR A O 1
ATOM 2424 N N . LEU A 1 307 ? -12.220 0.830 -17.908 1.00 98.06 307 LEU A N 1
ATOM 2425 C CA . LEU A 1 307 ? -13.032 0.141 -16.912 1.00 98.06 307 LEU A CA 1
ATOM 2426 C C . LEU A 1 307 ? -13.184 -1.308 -17.377 1.00 98.06 307 LEU A C 1
ATOM 2428 O O . LEU A 1 307 ? -13.729 -1.556 -18.454 1.00 98.06 307 LEU A O 1
ATOM 2432 N N . PHE A 1 308 ? -12.676 -2.235 -16.579 1.00 98.00 308 PHE A N 1
ATOM 2433 C CA . PHE A 1 308 ? -12.747 -3.668 -16.803 1.00 98.00 308 PHE A CA 1
ATOM 2434 C C . PHE A 1 308 ? -13.838 -4.264 -15.928 1.00 98.00 308 PHE A C 1
ATOM 2436 O O . PHE A 1 308 ? -13.719 -4.258 -14.708 1.00 98.00 308 PHE A O 1
ATOM 2443 N N . GLU A 1 309 ? -14.876 -4.784 -16.577 1.00 98.00 309 GLU A N 1
ATOM 2444 C CA . GLU A 1 309 ? -15.930 -5.557 -15.924 1.00 98.00 309 GLU A CA 1
ATOM 2445 C C . GLU A 1 309 ? -15.440 -6.989 -15.669 1.00 98.00 309 GLU A C 1
ATOM 2447 O O . GLU A 1 309 ? -15.011 -7.681 -16.604 1.00 98.00 309 GLU A O 1
ATOM 2452 N N . ASN A 1 310 ? -15.521 -7.452 -14.426 1.00 97.38 310 ASN A N 1
ATOM 2453 C CA . ASN A 1 310 ? -15.081 -8.778 -14.028 1.00 97.38 310 ASN A CA 1
ATOM 2454 C C . ASN A 1 310 ? -16.090 -9.852 -14.452 1.00 97.38 310 ASN A C 1
ATOM 2456 O O . ASN A 1 310 ? -17.125 -10.099 -13.834 1.00 97.38 310 ASN A O 1
ATOM 2460 N N . ARG A 1 311 ? -15.744 -10.563 -15.527 1.00 96.38 311 ARG A N 1
ATOM 2461 C CA . ARG A 1 311 ? -16.579 -11.617 -16.123 1.00 96.38 311 ARG A CA 1
ATOM 2462 C C . ARG A 1 311 ? -16.108 -13.030 -15.808 1.00 96.38 311 ARG A C 1
ATOM 2464 O O . ARG A 1 311 ? -16.504 -13.968 -16.509 1.00 96.38 311 ARG A O 1
ATOM 2471 N N . LEU A 1 312 ? -15.282 -13.204 -14.776 1.00 95.62 312 LEU A N 1
ATOM 2472 C CA . LEU A 1 312 ? -14.832 -14.529 -14.362 1.00 95.62 312 LEU A CA 1
ATOM 2473 C C . LEU A 1 312 ? -16.036 -15.434 -14.069 1.00 95.62 312 LEU A C 1
ATOM 2475 O O . LEU A 1 312 ? -17.064 -15.013 -13.526 1.00 95.62 312 LEU A O 1
ATOM 2479 N N . LYS A 1 313 ? -15.922 -16.692 -14.494 1.00 92.94 313 LYS A N 1
ATOM 2480 C CA . LYS A 1 313 ? -16.913 -17.743 -14.238 1.00 92.94 313 LYS A CA 1
ATOM 2481 C C . LYS A 1 313 ? -16.455 -18.558 -13.037 1.00 92.94 313 LYS A C 1
ATOM 2483 O O . LYS A 1 313 ? -15.259 -18.679 -12.815 1.00 92.94 313 LYS A O 1
ATOM 2488 N N . ASN A 1 314 ? -17.402 -19.174 -12.331 1.00 88.00 314 ASN A N 1
ATOM 2489 C CA . ASN A 1 314 ? -17.123 -20.039 -11.177 1.00 88.00 314 ASN A CA 1
ATOM 2490 C C . ASN A 1 314 ? -16.361 -19.334 -10.039 1.00 88.00 314 ASN A C 1
ATOM 2492 O O . ASN A 1 314 ? -15.580 -19.971 -9.343 1.00 88.00 314 ASN A O 1
ATOM 2496 N N . THR A 1 315 ? -16.603 -18.037 -9.852 1.00 92.31 315 THR A N 1
ATOM 2497 C CA . THR A 1 315 ? -16.112 -17.291 -8.690 1.00 92.31 315 THR A CA 1
ATOM 2498 C C . THR A 1 315 ? -16.809 -17.771 -7.420 1.00 92.31 315 THR A C 1
ATOM 2500 O O . THR A 1 315 ? -17.931 -18.297 -7.482 1.00 92.31 315 THR A O 1
ATOM 2503 N N . GLY A 1 316 ? -16.200 -17.542 -6.259 1.00 88.62 316 GLY A N 1
ATOM 2504 C CA . GLY A 1 316 ? -16.914 -17.715 -4.999 1.00 88.62 316 GLY A CA 1
ATOM 2505 C C . GLY A 1 316 ? -17.961 -16.620 -4.763 1.00 88.62 316 GLY A C 1
ATOM 2506 O O . GLY A 1 316 ? -18.388 -15.903 -5.677 1.00 88.62 316 GLY A O 1
ATOM 2507 N N . LYS A 1 317 ? -18.445 -16.539 -3.521 1.00 89.88 317 LYS A N 1
ATOM 2508 C CA . LYS A 1 317 ? -19.487 -15.588 -3.109 1.00 89.88 317 LYS A CA 1
ATOM 2509 C C . LYS A 1 317 ? -18.850 -14.408 -2.398 1.00 89.88 317 LYS A C 1
ATOM 2511 O O . LYS A 1 317 ? -17.946 -14.607 -1.599 1.00 89.88 317 LYS A O 1
ATOM 2516 N N . SER A 1 318 ? -19.409 -13.224 -2.594 1.00 92.38 318 SER A N 1
ATOM 2517 C CA . SER A 1 318 ? -18.996 -12.028 -1.871 1.00 92.38 318 SER A CA 1
ATOM 2518 C C . SER A 1 318 ? -19.989 -11.641 -0.777 1.00 92.38 318 SER A C 1
ATOM 2520 O O . SER A 1 318 ? -21.180 -11.972 -0.804 1.00 92.38 318 SER A O 1
ATOM 2522 N N . ILE A 1 319 ? -19.465 -10.927 0.212 1.00 91.81 319 ILE A N 1
ATOM 2523 C CA . ILE A 1 319 ? -20.222 -10.215 1.233 1.00 91.81 319 ILE A CA 1
ATOM 2524 C C . ILE A 1 319 ? -19.603 -8.828 1.379 1.00 91.81 319 ILE A C 1
ATOM 2526 O O . ILE A 1 319 ? -18.385 -8.690 1.438 1.00 91.81 319 ILE A O 1
ATOM 2530 N N . SER A 1 320 ? -20.442 -7.796 1.424 1.00 91.56 320 SER A N 1
ATOM 2531 C CA . SER A 1 320 ? -19.997 -6.416 1.608 1.00 91.56 320 SER A CA 1
ATOM 2532 C C . SER A 1 320 ? -20.477 -5.890 2.954 1.00 91.56 320 SER A C 1
ATOM 2534 O O . SER A 1 320 ? -21.636 -6.083 3.332 1.00 91.56 320 SER A O 1
ATOM 2536 N N . PHE A 1 321 ? -19.583 -5.214 3.671 1.00 91.75 321 PHE A N 1
ATOM 2537 C CA . PHE A 1 321 ? -19.874 -4.574 4.946 1.00 91.75 321 PHE A CA 1
ATOM 2538 C C . PHE A 1 321 ? -19.772 -3.061 4.790 1.00 91.75 321 PHE A C 1
ATOM 2540 O O . PHE A 1 321 ? -18.758 -2.538 4.334 1.00 91.75 321 PHE A O 1
ATOM 2547 N N . LYS A 1 322 ? -20.813 -2.349 5.225 1.00 92.44 322 LYS A N 1
ATOM 2548 C CA . LYS A 1 322 ? -20.755 -0.903 5.429 1.00 92.44 322 LYS A CA 1
ATOM 2549 C C . LYS A 1 322 ? -20.513 -0.638 6.910 1.00 92.44 322 LYS A C 1
ATOM 2551 O O . LYS A 1 322 ? -21.355 -0.992 7.734 1.00 92.44 322 LYS A O 1
ATOM 2556 N N . LEU A 1 323 ? -19.376 -0.031 7.237 1.00 92.81 323 LEU A N 1
ATOM 2557 C CA . LEU A 1 323 ? -19.034 0.329 8.609 1.00 92.81 323 LEU A CA 1
ATOM 2558 C C . LEU A 1 323 ? -19.541 1.742 8.916 1.00 92.81 323 LEU A C 1
ATOM 2560 O O . LEU A 1 323 ? -19.289 2.681 8.166 1.00 92.81 323 LEU A O 1
ATOM 2564 N N . GLU A 1 324 ? -20.282 1.879 10.015 1.00 92.44 324 GLU A N 1
ATOM 2565 C CA . GLU A 1 324 ? -20.786 3.159 10.515 1.00 92.44 324 GLU A CA 1
ATOM 2566 C C . GLU A 1 324 ? -20.584 3.216 12.032 1.00 92.44 324 GLU A C 1
ATOM 2568 O O . GLU A 1 324 ? -21.216 2.466 12.786 1.00 92.44 324 GLU A O 1
ATOM 2573 N N . ALA A 1 325 ? -19.702 4.100 12.495 1.00 88.31 325 ALA A N 1
ATOM 2574 C CA . ALA A 1 325 ? -19.416 4.244 13.919 1.00 88.31 325 ALA A CA 1
ATOM 2575 C C . ALA A 1 325 ? -20.201 5.404 14.552 1.00 88.31 325 ALA A C 1
ATOM 2577 O O . ALA A 1 325 ? -20.440 6.440 13.936 1.00 88.31 325 ALA A O 1
ATOM 2578 N N . LYS A 1 326 ? -20.587 5.234 15.827 1.00 84.50 326 LYS A N 1
ATOM 2579 C CA . LYS A 1 326 ? -21.229 6.286 16.647 1.00 84.50 326 LYS A CA 1
ATOM 2580 C C . LYS A 1 326 ? -20.283 6.964 17.641 1.00 84.50 326 LYS A C 1
ATOM 2582 O O . LYS A 1 326 ? -20.594 8.052 18.109 1.00 84.50 326 LYS A O 1
ATOM 2587 N N . LYS A 1 327 ? -19.208 6.274 18.033 1.00 84.81 327 LYS A N 1
ATOM 2588 C CA . LYS A 1 327 ? -18.246 6.694 19.070 1.00 84.81 327 LYS A CA 1
ATOM 2589 C C . LYS A 1 327 ? -16.789 6.702 18.587 1.00 84.81 327 LYS A C 1
ATOM 2591 O O . LYS A 1 327 ? -15.915 6.986 19.383 1.00 84.81 327 LYS A O 1
ATOM 2596 N N . ALA A 1 328 ? -16.561 6.337 17.332 1.00 88.25 328 ALA A N 1
ATOM 2597 C CA . ALA A 1 328 ? -15.265 6.346 16.660 1.00 88.25 328 ALA A CA 1
ATOM 2598 C C . ALA A 1 328 ? -15.447 7.077 15.323 1.00 88.25 328 ALA A C 1
ATOM 2600 O O . ALA A 1 328 ? -16.568 7.520 15.025 1.00 88.25 328 ALA A O 1
ATOM 2601 N N . ASN A 1 329 ? -14.393 7.172 14.510 1.00 91.44 329 ASN A N 1
ATOM 2602 C CA . ASN A 1 329 ? -14.493 7.846 13.222 1.00 91.44 329 ASN A CA 1
ATOM 2603 C C . ASN A 1 329 ? -15.633 7.260 12.371 1.00 91.44 329 ASN A C 1
ATOM 2605 O O . ASN A 1 329 ? -15.813 6.046 12.271 1.00 91.44 329 ASN A O 1
ATOM 2609 N N . ALA A 1 330 ? -16.452 8.141 11.789 1.00 89.50 330 ALA A N 1
ATOM 2610 C CA . ALA A 1 330 ? -17.788 7.784 11.299 1.00 89.50 330 ALA A CA 1
ATOM 2611 C C . ALA A 1 330 ? -17.803 6.680 10.225 1.00 89.50 330 ALA A C 1
ATOM 2613 O O . ALA A 1 330 ? -18.799 5.967 10.110 1.00 89.50 330 ALA A O 1
ATOM 2614 N N . ASN A 1 331 ? -16.710 6.531 9.471 1.00 91.00 331 ASN A N 1
ATOM 2615 C CA . ASN A 1 331 ? -16.568 5.541 8.401 1.00 91.00 331 ASN A CA 1
ATOM 2616 C C . ASN A 1 331 ? -15.861 4.250 8.858 1.00 91.00 331 ASN A C 1
ATOM 2618 O O . ASN A 1 331 ? -15.674 3.352 8.047 1.00 91.00 331 ASN A O 1
ATOM 2622 N N . GLY A 1 332 ? -15.455 4.145 10.129 1.00 92.44 332 GLY A N 1
ATOM 2623 C CA . GLY A 1 332 ? -14.753 2.976 10.661 1.00 92.44 332 GLY A CA 1
ATOM 2624 C C . GLY A 1 332 ? -13.368 2.744 10.050 1.00 92.44 332 GLY A C 1
ATOM 2625 O O . GLY A 1 332 ? -12.932 1.599 9.976 1.00 92.44 332 GLY A O 1
ATOM 2626 N N . ILE A 1 333 ? -12.693 3.793 9.570 1.00 93.19 333 ILE A N 1
ATOM 2627 C CA . ILE A 1 333 ? -11.322 3.722 9.045 1.00 93.19 333 ILE A CA 1
ATOM 2628 C C . ILE A 1 333 ? -10.406 3.201 10.151 1.00 93.19 333 ILE A C 1
ATOM 2630 O O . ILE A 1 333 ? -10.470 3.684 11.280 1.00 93.19 333 ILE A O 1
ATOM 2634 N N . GLY A 1 334 ? -9.585 2.207 9.824 1.00 92.00 334 GLY A N 1
ATOM 2635 C CA . GLY A 1 334 ? -8.752 1.491 10.786 1.00 92.00 334 GLY A CA 1
ATOM 2636 C C . GLY A 1 334 ? -9.472 0.366 11.539 1.00 92.00 334 GLY A C 1
ATOM 2637 O O . GLY A 1 334 ? -8.933 -0.180 12.492 1.00 92.00 334 GLY A O 1
ATOM 2638 N N . ALA A 1 335 ? -10.697 -0.001 11.151 1.00 93.19 335 ALA A N 1
ATOM 2639 C CA . ALA A 1 335 ? -11.369 -1.158 11.734 1.00 93.19 335 ALA A CA 1
ATOM 2640 C C . ALA A 1 335 ? -10.858 -2.475 11.133 1.00 93.19 335 ALA A C 1
ATOM 2642 O O . ALA A 1 335 ? -10.712 -2.614 9.916 1.00 93.19 335 ALA A O 1
ATOM 2643 N N . LYS A 1 336 ? -10.697 -3.481 11.994 1.00 93.88 336 LYS A N 1
ATOM 2644 C CA . LYS A 1 336 ? -10.447 -4.876 11.619 1.00 93.88 336 LYS A CA 1
ATOM 2645 C C . LYS A 1 336 ? -11.775 -5.627 11.503 1.00 93.88 336 LYS A C 1
ATOM 2647 O O . LYS A 1 336 ? -12.550 -5.676 12.460 1.00 93.88 336 LYS A O 1
ATOM 2652 N N . VAL A 1 337 ? -12.048 -6.217 10.341 1.00 94.88 337 VAL A N 1
ATOM 2653 C CA . VAL A 1 337 ? -13.224 -7.066 10.101 1.00 94.88 337 VAL A CA 1
ATOM 2654 C C . VAL A 1 337 ? -12.764 -8.510 9.986 1.00 94.88 337 VAL A C 1
ATOM 2656 O O . VAL A 1 337 ? -11.985 -8.836 9.098 1.00 94.88 337 VAL A O 1
ATOM 2659 N N . ILE A 1 338 ? -13.265 -9.368 10.876 1.00 95.38 338 ILE A N 1
ATOM 2660 C CA . ILE A 1 338 ? -12.975 -10.804 10.878 1.00 95.38 338 ILE A CA 1
ATOM 2661 C C . ILE A 1 338 ? -14.259 -11.557 10.535 1.00 95.38 338 ILE A C 1
ATOM 2663 O O . ILE A 1 338 ? -15.250 -11.485 11.269 1.00 95.38 338 ILE A O 1
ATOM 2667 N N . LEU A 1 339 ? -14.244 -12.289 9.425 1.00 94.69 339 LEU A N 1
ATOM 2668 C CA . LEU A 1 339 ? -15.323 -13.178 9.011 1.00 94.69 339 LEU A CA 1
ATOM 2669 C C . LEU A 1 339 ? -14.948 -14.618 9.357 1.00 94.69 339 LEU A C 1
ATOM 2671 O O . LEU A 1 339 ? -13.969 -15.139 8.839 1.00 94.69 339 LEU A O 1
ATOM 2675 N N . ARG A 1 340 ? -15.763 -15.273 10.191 1.00 95.00 340 ARG A N 1
ATOM 2676 C CA . ARG A 1 340 ? -15.623 -16.698 10.521 1.00 95.00 340 ARG A CA 1
ATOM 2677 C C . ARG A 1 340 ? -16.798 -17.492 9.988 1.00 95.00 340 ARG A C 1
ATOM 2679 O O . ARG A 1 340 ? -17.955 -17.188 10.296 1.00 95.00 340 ARG A O 1
ATOM 2686 N N . THR A 1 341 ? -16.514 -18.530 9.219 1.00 91.19 341 THR A N 1
ATOM 2687 C CA . THR A 1 341 ? -17.532 -19.452 8.720 1.00 91.19 341 THR A CA 1
ATOM 2688 C C . THR A 1 341 ? -17.709 -20.640 9.672 1.00 91.19 341 THR A C 1
ATOM 2690 O O . THR A 1 341 ? -16.872 -20.923 10.528 1.00 91.19 341 THR A O 1
ATOM 2693 N N . LYS A 1 342 ? -18.831 -21.363 9.553 1.00 93.38 342 LYS A N 1
ATOM 2694 C CA . LYS A 1 342 ? -19.122 -22.522 10.425 1.00 93.38 342 LYS A CA 1
ATOM 2695 C C . LYS A 1 342 ? -18.159 -23.694 10.221 1.00 93.38 342 LYS A C 1
ATOM 2697 O O . LYS A 1 342 ? -18.006 -24.502 11.128 1.00 93.38 342 LYS A O 1
ATOM 2702 N N . ASP A 1 343 ? -17.567 -23.798 9.036 1.00 91.44 343 ASP A N 1
ATOM 2703 C CA . ASP A 1 343 ? -16.535 -24.772 8.669 1.00 91.44 343 ASP A CA 1
ATOM 2704 C C . ASP A 1 343 ? -15.124 -24.345 9.108 1.00 91.44 343 ASP A C 1
ATOM 2706 O O . ASP A 1 343 ? -14.171 -25.068 8.843 1.00 91.44 343 ASP A O 1
ATOM 2710 N N . GLY A 1 344 ? -14.992 -23.221 9.823 1.00 88.75 344 GLY A N 1
ATOM 2711 C CA . GLY A 1 344 ? -13.743 -22.806 10.460 1.00 88.75 344 GLY A CA 1
ATOM 2712 C C . GLY A 1 344 ? -12.811 -21.974 9.582 1.00 88.75 344 GLY A C 1
ATOM 2713 O O . GLY A 1 344 ? -11.686 -21.734 10.001 1.00 88.75 344 GLY A O 1
ATOM 2714 N N . LYS A 1 345 ? -13.252 -21.514 8.401 1.00 90.38 345 LYS A N 1
ATOM 2715 C CA . LYS A 1 345 ? -12.475 -20.552 7.609 1.00 90.38 345 LYS A CA 1
ATOM 2716 C C . LYS A 1 345 ? -12.553 -19.174 8.250 1.00 90.38 345 LYS A C 1
ATOM 2718 O O . LYS A 1 345 ? -13.625 -18.755 8.703 1.00 90.38 345 LYS A O 1
ATOM 2723 N N . GLU A 1 346 ? -11.430 -18.475 8.240 1.00 94.00 346 GLU A N 1
ATOM 2724 C CA . GLU A 1 346 ? -11.293 -17.112 8.731 1.00 94.00 346 GLU A CA 1
ATOM 2725 C C . GLU A 1 346 ? -10.791 -16.219 7.596 1.00 94.00 346 GLU A C 1
ATOM 2727 O O . GLU A 1 346 ? -9.993 -16.654 6.773 1.00 94.00 346 GLU A O 1
ATOM 2732 N N . GLN A 1 347 ? -11.318 -15.001 7.515 1.00 94.62 347 GLN A N 1
ATOM 2733 C CA . GLN A 1 347 ? -10.789 -13.948 6.654 1.00 94.62 347 GLN A CA 1
ATOM 2734 C C . GLN A 1 347 ? -10.707 -12.669 7.468 1.00 94.62 347 GLN A C 1
ATOM 2736 O O . GLN A 1 347 ? -11.706 -12.247 8.066 1.00 94.62 347 GLN A O 1
ATOM 2741 N N . LEU A 1 348 ? -9.542 -12.036 7.447 1.00 95.00 348 LEU A N 1
ATOM 2742 C CA . LEU A 1 348 ? -9.305 -10.743 8.064 1.00 95.00 348 LEU A CA 1
ATOM 2743 C C . LEU A 1 348 ? -9.193 -9.680 6.971 1.00 95.00 348 LEU A C 1
ATOM 2745 O O . LEU A 1 348 ? -8.497 -9.851 5.970 1.00 95.00 348 LEU A O 1
ATOM 2749 N N . ARG A 1 349 ? -9.897 -8.560 7.144 1.00 94.19 349 ARG A N 1
ATOM 2750 C CA . ARG A 1 349 ? -9.743 -7.376 6.292 1.00 94.19 349 ARG A CA 1
ATOM 2751 C C . ARG A 1 349 ? -9.546 -6.134 7.149 1.00 94.19 349 ARG A C 1
ATOM 2753 O O . ARG A 1 349 ? -10.324 -5.870 8.068 1.00 94.19 349 ARG A O 1
ATOM 2760 N N . TRP A 1 350 ? -8.513 -5.366 6.819 1.00 94.25 350 TRP A N 1
ATOM 2761 C CA . TRP A 1 350 ? -8.268 -4.045 7.382 1.00 94.25 350 TRP A CA 1
ATOM 2762 C C . TRP A 1 350 ? -9.017 -2.983 6.574 1.00 94.25 350 TRP A C 1
ATOM 2764 O O . TRP A 1 350 ? -8.880 -2.912 5.351 1.00 94.25 350 TRP A O 1
ATOM 2774 N N . HIS A 1 351 ? -9.838 -2.165 7.235 1.00 92.88 351 HIS A N 1
ATOM 2775 C CA . HIS A 1 351 ? -10.622 -1.147 6.547 1.00 92.88 351 HIS A CA 1
ATOM 2776 C C . HIS A 1 351 ? -9.828 0.147 6.348 1.00 92.88 351 HIS A C 1
ATOM 2778 O O . HIS A 1 351 ? -9.557 0.890 7.292 1.00 92.88 351 HIS A O 1
ATOM 2784 N N . GLN A 1 352 ? -9.546 0.457 5.086 1.00 87.81 352 GLN A N 1
ATOM 2785 C CA . GLN A 1 352 ? -8.994 1.732 4.642 1.00 87.81 352 GLN A CA 1
ATOM 2786 C C . GLN A 1 352 ? -9.791 2.266 3.447 1.00 87.81 352 GLN A C 1
ATOM 2788 O O . GLN A 1 352 ? -10.456 1.513 2.736 1.00 87.81 352 GLN A O 1
ATOM 2793 N N . VAL A 1 353 ? -9.722 3.577 3.224 1.00 79.19 353 VAL A N 1
ATOM 2794 C CA . VAL A 1 353 ? -10.453 4.265 2.140 1.00 79.19 353 VAL A CA 1
ATOM 2795 C C . VAL A 1 353 ? -9.571 4.621 0.944 1.00 79.19 353 VAL A C 1
ATOM 2797 O O . VAL A 1 353 ? -10.084 5.020 -0.100 1.00 79.19 353 VAL A O 1
ATOM 2800 N N . ASN A 1 354 ? -8.254 4.467 1.081 1.00 75.94 354 ASN A N 1
ATOM 2801 C CA . ASN A 1 354 ? -7.294 4.754 0.026 1.00 75.94 354 ASN A CA 1
ATOM 2802 C C . ASN A 1 354 ? -6.945 3.462 -0.722 1.00 75.94 354 ASN A C 1
ATOM 2804 O O . ASN A 1 354 ? -6.491 2.492 -0.122 1.00 75.94 354 ASN A O 1
ATOM 2808 N N . SER A 1 355 ? -7.123 3.464 -2.041 1.00 74.94 355 SER A N 1
ATOM 2809 C CA . SER A 1 355 ? -6.510 2.474 -2.935 1.00 74.94 355 SER A CA 1
ATOM 2810 C C . SER A 1 355 ? -5.063 2.895 -3.177 1.00 74.94 355 SER A C 1
ATOM 2812 O O . SER A 1 355 ? -4.870 4.053 -3.525 1.00 74.94 355 SER A O 1
ATOM 2814 N N . GLY A 1 356 ? -4.079 2.011 -3.007 1.00 79.06 356 GLY A N 1
ATOM 2815 C CA . GLY A 1 356 ? -2.652 2.221 -3.307 1.00 79.06 356 GLY A CA 1
ATOM 2816 C C . GLY A 1 356 ? -1.977 3.484 -2.716 1.00 79.06 356 GLY A C 1
ATOM 2817 O O . GLY A 1 356 ? -2.297 4.601 -3.122 1.00 79.06 356 GLY A O 1
ATOM 2818 N N . PRO A 1 357 ? -0.960 3.353 -1.846 1.00 82.19 357 PRO A N 1
ATOM 2819 C CA . PRO A 1 357 ? -0.446 4.450 -1.016 1.00 82.19 357 PRO A CA 1
ATOM 2820 C C . PRO A 1 357 ? 0.505 5.404 -1.757 1.00 82.19 357 PRO A C 1
ATOM 2822 O O . PRO A 1 357 ? 0.828 6.473 -1.233 1.00 82.19 357 PRO A O 1
ATOM 2825 N N . PHE A 1 358 ? 0.934 5.042 -2.970 1.00 81.69 358 PHE A N 1
ATOM 2826 C CA . PHE A 1 358 ? 1.643 5.935 -3.878 1.00 81.69 358 PHE A CA 1
ATOM 2827 C C . PHE A 1 358 ? 0.634 6.793 -4.654 1.00 81.69 358 PHE A C 1
ATOM 2829 O O . PHE A 1 358 ? -0.158 6.264 -5.442 1.00 81.69 358 PHE A O 1
ATOM 2836 N N . PRO A 1 359 ? 0.621 8.116 -4.464 1.00 71.25 359 PRO A N 1
ATOM 2837 C CA . PRO A 1 359 ? -0.285 8.982 -5.194 1.00 71.25 359 PRO A CA 1
ATOM 2838 C C . PRO A 1 359 ? 0.180 9.145 -6.638 1.00 71.25 359 PRO A C 1
ATOM 2840 O O . PRO A 1 359 ? 1.375 9.148 -6.933 1.00 71.25 359 PRO A O 1
ATOM 2843 N N . SER A 1 360 ? -0.774 9.336 -7.551 1.00 62.31 360 SER A N 1
ATOM 2844 C CA . SER A 1 360 ? -0.461 9.610 -8.952 1.00 62.31 360 SER A CA 1
ATOM 2845 C C . SER A 1 360 ? 0.418 10.859 -9.069 1.00 62.31 360 SER A C 1
ATOM 2847 O O . SER A 1 360 ? -0.027 11.977 -8.810 1.00 62.31 360 SER A O 1
ATOM 2849 N N . GLN A 1 361 ? 1.669 10.663 -9.478 1.00 57.44 361 GLN A N 1
ATOM 2850 C CA . GLN A 1 361 ? 2.603 11.747 -9.751 1.00 57.44 361 GLN A CA 1
ATOM 2851 C C . GLN A 1 361 ? 2.244 12.373 -11.103 1.00 57.44 361 GLN A C 1
ATOM 2853 O O . GLN A 1 361 ? 2.204 11.690 -12.128 1.00 57.44 361 GLN A O 1
ATOM 2858 N N . ASN A 1 362 ? 1.990 13.680 -11.128 1.00 41.66 362 ASN A N 1
ATOM 2859 C CA . ASN A 1 362 ? 1.986 14.419 -12.386 1.00 41.66 362 ASN A CA 1
ATOM 2860 C C . ASN A 1 362 ? 3.447 14.727 -12.733 1.00 41.66 362 ASN A C 1
ATOM 2862 O O . ASN A 1 362 ? 4.084 15.507 -12.028 1.00 41.66 362 ASN A O 1
ATOM 2866 N N . SER A 1 363 ? 3.972 14.088 -13.780 1.00 32.78 363 SER A N 1
ATOM 2867 C CA . SER A 1 363 ? 5.291 14.399 -14.348 1.00 32.78 363 SER A CA 1
ATOM 2868 C C . SER A 1 363 ? 5.311 15.745 -15.057 1.00 32.78 363 SER A C 1
ATOM 2870 O O . SER A 1 363 ? 4.363 15.957 -15.858 1.00 32.78 363 SER A O 1
#

Foldseek 3Di:
DFDQDPNDGHDDDDPLEDDPDDFQFFFKDWDFQLQQQDIWIWTQGAFDCPDPPDTDFDAIWTWDQDPSHIDTPRVLEDADDPVLRGFRFQFKDWAQQLVPLGIWIWTFGAPLRFIWTFDWDDDPSDIHTHTCRPVQCNRAHPLLVVDRSLEFRWQFKDWFPQLQPPHIKIWTAGKFFLPDDPSRGHTWIWDWPDSDPPIHTDTDHDDQQVPDSGRIWGQNWKFWDQQQQPQGIKMWTQGAQGPPRGFIWIWHADNVRDTDTCCVVQVRGAYGKDDKDWDQPPPPQGIKIWIWHDCRVHPVDDTDIDIGDRPDPPGDGHDDDQDADDRHHGRCQRDWDWDADPVGRIGIDGDDDDHTRRDDDDD